Protein AF-A0A7S4AB81-F1 (afdb_monomer)

Organism: NCBI:txid44445

Foldseek 3Di:
DPAPAFDPPPPGDHPPPPPDDPRDDQQVVALLDDPPDRHDPVLVVQLCCLVVVHAAEDEHALLRLLSVLSSCVVNLSHAYEYEALVQQACQFPACDPVCPDRLDGPVVSVVSNLVSLLSNLVRLSYAYENELLCRNPAQLVPDPSSVVVSVVSVVSSCVSNPPVRYDYDCPDDPSNCSSNHHDPDRPDPDPPD

Secondary structure (DSSP, 8-state):
---SSS--TTSS---TT-S---S--TTTTTTTS--SSS-HHHHHHHHHHHHTT--EEE---GGGHHHHHHHHHHTTTS-EEE-GGG----SS----TTSTT-----HHHHHHHHHHHHHHHTSTTEEEEE--GGGTSTTTTSSHHHHHHHHHHHHHHHHHH-GGGEEE---TTTSHHHHTTSSSSPPPPP---

Sequence (193 aa):
MDCVGKFEGGKSATHVATLRHDGIDYLGRSNGGYDGEVLPAFERGFALLEKFNFTFDLQYAPAQLVAASKLCARHSNTKVVIDHLGKPRMLLGADAKDNKNNTILNEGELAVWREGMKGMAQNKNAFAKISMVGFAIPGWIRTEARIELMRALVREVVEIFGPERCMVATIFYMDAAISDGYNDIGPEVPRFL

Solvent-accessible surface area (backbone atoms only — not comparable to full-atom values): 10789 Å² total; per-residue (Å²): 84,57,54,89,64,62,63,54,88,78,75,39,32,52,54,91,80,55,93,75,79,84,56,74,63,88,37,64,78,26,79,17,47,80,71,86,84,81,40,72,62,59,57,52,56,55,60,48,29,42,81,71,73,40,73,44,80,44,84,59,34,22,79,45,31,48,19,49,25,48,42,43,62,76,40,58,79,36,39,34,35,30,37,37,66,42,42,40,58,53,34,24,46,67,71,40,98,91,40,80,71,48,76,62,67,38,61,67,49,51,49,40,25,50,52,11,52,54,46,28,42,74,28,88,34,43,31,40,26,51,24,53,58,10,52,28,28,43,38,24,82,77,42,70,73,40,40,50,52,52,51,50,52,55,49,50,50,36,68,63,53,34,68,92,30,48,45,80,49,76,58,76,80,82,52,34,43,46,32,58,33,67,72,83,80,61,79,80,75,76,81,76,127

Mean predicted aligned error: 9.74 Å

pLDDT: mean 76.07, std 20.73, range [34.88, 98.5]

Structure (mmCIF, N/CA/C/O backbone):
data_AF-A0A7S4AB81-F1
#
_entry.id   AF-A0A7S4AB81-F1
#
loop_
_atom_site.group_PDB
_atom_site.id
_atom_site.type_symbol
_atom_site.label_atom_id
_atom_site.label_alt_id
_atom_site.label_comp_id
_atom_site.label_asym_id
_atom_site.label_entity_id
_atom_site.label_seq_id
_atom_site.pdbx_PDB_ins_code
_atom_site.Cartn_x
_atom_site.Cartn_y
_atom_site.Cartn_z
_atom_site.occupancy
_atom_site.B_iso_or_equiv
_atom_site.auth_seq_id
_atom_site.auth_comp_id
_atom_site.auth_asym_id
_atom_site.auth_atom_id
_atom_site.pdbx_PDB_model_num
ATOM 1 N N . MET A 1 1 ? -6.387 -5.022 -12.044 1.00 43.50 1 MET A N 1
ATOM 2 C CA . MET A 1 1 ? -6.355 -3.648 -12.584 1.00 43.50 1 MET A CA 1
ATOM 3 C C . MET A 1 1 ? -7.322 -2.901 -11.669 1.00 43.50 1 MET A C 1
ATOM 5 O O . MET A 1 1 ? -8.462 -3.301 -11.658 1.00 43.50 1 MET A O 1
ATOM 9 N N . ASP A 1 2 ? -6.877 -1.967 -10.821 1.00 45.56 2 ASP A N 1
ATOM 10 C CA . ASP A 1 2 ? -7.668 -1.423 -9.688 1.00 45.56 2 ASP A CA 1
ATOM 11 C C . ASP A 1 2 ? -8.140 0.016 -9.954 1.00 45.56 2 ASP A C 1
ATOM 13 O O . ASP A 1 2 ? -7.454 0.766 -10.657 1.00 45.56 2 ASP A O 1
ATOM 17 N N . CYS A 1 3 ? -9.307 0.387 -9.411 1.00 49.09 3 CYS A N 1
ATOM 18 C CA . CYS A 1 3 ? -10.060 1.573 -9.830 1.00 49.09 3 CYS A CA 1
ATOM 19 C C . CYS A 1 3 ? -9.329 2.867 -9.461 1.00 49.09 3 CYS A C 1
ATOM 21 O O . CYS A 1 3 ? -9.011 3.085 -8.299 1.00 49.09 3 CYS A O 1
ATOM 23 N N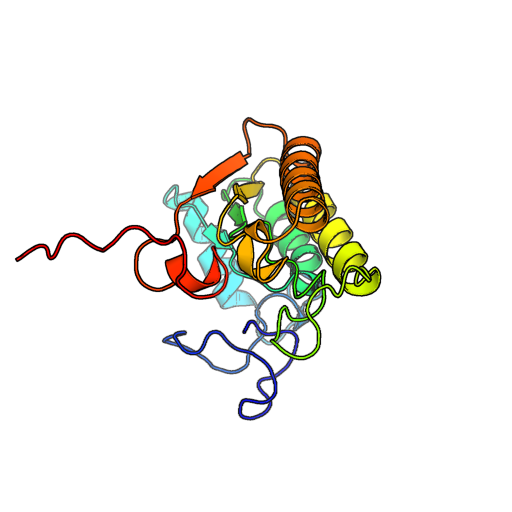 . VAL A 1 4 ? -9.138 3.770 -10.425 1.00 49.06 4 VAL A N 1
ATOM 24 C CA . VAL A 1 4 ? -8.691 5.164 -10.180 1.00 49.06 4 VAL A CA 1
ATOM 25 C C . VAL A 1 4 ? -9.773 6.170 -10.583 1.00 49.06 4 VAL A C 1
ATOM 27 O O . VAL A 1 4 ? -9.504 7.343 -10.808 1.00 49.06 4 VAL A O 1
ATOM 30 N N . GLY A 1 5 ? -11.011 5.706 -10.747 1.00 50.09 5 GLY A N 1
ATOM 31 C CA . GLY A 1 5 ? -12.109 6.499 -11.285 1.00 50.09 5 GLY A CA 1
ATOM 32 C C . GLY A 1 5 ? -13.383 5.676 -11.439 1.00 50.09 5 GLY A C 1
ATOM 33 O O . GLY A 1 5 ? -13.424 4.503 -11.062 1.00 50.09 5 GLY A O 1
ATOM 34 N N . LYS A 1 6 ? -14.434 6.293 -11.998 1.00 44.16 6 LYS A N 1
ATOM 35 C CA . LYS A 1 6 ? -15.684 5.590 -12.336 1.00 44.16 6 LYS A CA 1
ATOM 36 C C . LYS A 1 6 ? -15.384 4.425 -13.283 1.00 44.16 6 LYS A C 1
ATOM 38 O O . LYS A 1 6 ? -14.464 4.514 -14.091 1.00 44.16 6 LYS A O 1
ATOM 43 N N . PHE A 1 7 ? -16.163 3.348 -13.200 1.00 43.00 7 PHE A N 1
ATOM 44 C CA . PHE A 1 7 ? -16.082 2.248 -14.161 1.00 43.00 7 PHE A CA 1
ATOM 45 C C . PHE A 1 7 ? -16.455 2.743 -15.564 1.00 43.00 7 PHE A C 1
ATOM 47 O O . PHE A 1 7 ? -17.597 3.124 -15.811 1.00 43.00 7 PHE A O 1
ATOM 54 N N . GLU A 1 8 ? -15.491 2.743 -16.482 1.00 51.41 8 GLU A N 1
ATOM 55 C CA . GLU A 1 8 ? -15.64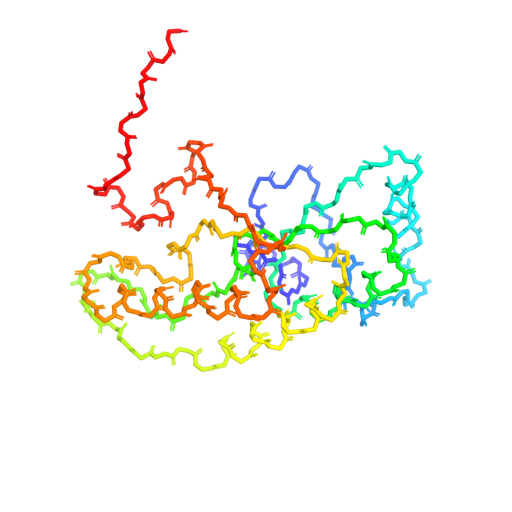8 3.219 -17.861 1.00 51.41 8 GLU A CA 1
ATOM 56 C C . GLU A 1 8 ? -15.779 2.042 -18.838 1.00 51.41 8 GLU A C 1
ATOM 58 O O . GLU A 1 8 ? -15.064 1.955 -19.837 1.00 51.41 8 GLU A O 1
ATOM 63 N N . GLY A 1 9 ? -16.647 1.075 -18.520 1.00 44.38 9 GLY A N 1
ATOM 64 C CA . GLY A 1 9 ? -16.923 -0.062 -19.406 1.00 44.38 9 GLY A CA 1
ATOM 65 C C . GLY A 1 9 ? -15.683 -0.905 -19.729 1.00 44.38 9 GLY A C 1
ATOM 66 O O . GLY A 1 9 ? -15.483 -1.287 -20.878 1.00 44.38 9 GLY A O 1
ATOM 67 N N . GLY A 1 10 ? -14.821 -1.146 -18.735 1.00 42.72 10 GLY A N 1
ATOM 68 C CA . GLY A 1 10 ? -13.580 -1.916 -18.888 1.00 42.72 10 GLY A CA 1
ATOM 69 C C . GLY A 1 10 ? -12.336 -1.102 -19.271 1.00 42.72 10 GLY A C 1
ATOM 70 O O . GLY A 1 10 ? -11.251 -1.674 -19.335 1.00 42.72 10 GLY A O 1
ATOM 71 N N . LYS A 1 11 ? -12.455 0.218 -19.491 1.00 38.81 11 LYS A N 1
ATOM 72 C CA . LYS A 1 11 ? -11.301 1.113 -19.722 1.00 38.81 11 LYS A CA 1
ATOM 73 C C . LYS A 1 11 ? -10.615 1.553 -18.433 1.00 38.81 11 LYS A C 1
ATOM 75 O O . LYS A 1 11 ? -9.396 1.696 -18.403 1.00 38.81 11 LYS A O 1
ATOM 80 N N . SER A 1 12 ? -11.390 1.730 -17.364 1.00 41.38 12 SER A N 1
ATOM 81 C CA . SER A 1 12 ? -10.858 1.851 -16.017 1.00 41.38 12 SER A CA 1
ATOM 82 C C . SER A 1 12 ? -10.851 0.477 -15.359 1.00 41.38 12 SER A C 1
ATOM 84 O O . SER A 1 12 ? -11.823 -0.272 -15.300 1.00 41.38 12 SER A O 1
ATOM 86 N N . ALA A 1 13 ? -9.653 0.149 -14.938 1.00 40.31 13 ALA A N 1
ATOM 87 C CA . ALA A 1 13 ? -9.227 -1.030 -14.246 1.00 40.31 13 ALA A CA 1
ATOM 88 C C . ALA A 1 13 ? -10.085 -1.306 -12.991 1.00 40.31 13 ALA A C 1
ATOM 90 O O . ALA A 1 13 ? -9.963 -0.564 -12.033 1.00 40.31 13 ALA A O 1
ATOM 91 N N . THR A 1 14 ? -10.902 -2.362 -12.938 1.00 44.84 14 THR A N 1
ATOM 92 C CA . THR A 1 14 ? -11.396 -2.944 -11.665 1.00 44.84 14 THR A CA 1
ATOM 93 C C . THR A 1 14 ? -10.951 -4.398 -11.585 1.00 44.84 14 THR A C 1
ATOM 95 O O . THR A 1 14 ? -10.859 -5.058 -12.624 1.00 44.84 14 THR A O 1
ATOM 98 N N . HIS A 1 15 ? -10.602 -4.913 -10.398 1.00 47.47 15 HIS A N 1
ATOM 99 C CA . HIS A 1 15 ? -10.180 -6.310 -10.276 1.00 47.47 15 HIS A CA 1
ATOM 100 C C . HIS A 1 15 ? -11.292 -7.177 -10.880 1.00 47.47 15 HIS A C 1
ATOM 102 O O . HIS A 1 15 ? -12.437 -7.125 -10.432 1.00 47.47 15 HIS A O 1
ATOM 108 N N . VAL A 1 16 ? -10.988 -7.919 -11.949 1.00 40.75 16 VAL A N 1
ATOM 109 C CA . VAL A 1 16 ? -12.007 -8.577 -12.795 1.00 40.75 16 VAL A CA 1
ATOM 110 C C . VAL A 1 16 ? -12.759 -9.675 -12.020 1.00 40.75 16 VAL A C 1
ATOM 112 O O . VAL A 1 16 ? -13.809 -10.139 -12.441 1.00 40.75 16 VAL A O 1
ATOM 115 N N . ALA A 1 17 ? -12.241 -10.040 -10.843 1.00 47.72 17 ALA A N 1
ATOM 116 C CA . ALA A 1 17 ? -12.794 -11.022 -9.917 1.00 47.72 17 ALA A CA 1
ATOM 117 C C . ALA A 1 17 ? -13.639 -10.422 -8.769 1.00 47.72 17 ALA A C 1
ATOM 119 O O . ALA A 1 17 ? -14.026 -11.150 -7.856 1.00 47.72 17 ALA A O 1
ATOM 120 N N . THR A 1 18 ? -13.925 -9.114 -8.759 1.00 49.50 18 THR A N 1
ATOM 121 C CA . THR A 1 18 ? -14.755 -8.523 -7.692 1.00 49.50 18 THR A CA 1
ATOM 122 C C . THR A 1 18 ? -16.218 -8.958 -7.855 1.00 49.50 18 THR A C 1
ATOM 124 O O . THR A 1 18 ? -16.895 -8.530 -8.785 1.00 49.50 18 THR A O 1
ATOM 127 N N . LEU A 1 19 ? -16.727 -9.788 -6.935 1.00 43.19 19 LEU A N 1
ATOM 128 C CA . LEU A 1 19 ? -18.099 -10.336 -6.961 1.00 43.19 19 LEU A CA 1
ATOM 129 C C . LEU A 1 19 ? -19.212 -9.276 -6.842 1.00 43.19 19 LEU A C 1
ATOM 131 O O . LEU A 1 19 ? -20.375 -9.561 -7.122 1.00 43.19 19 LEU A O 1
ATOM 135 N N . ARG A 1 20 ? -18.874 -8.056 -6.413 1.00 50.19 20 ARG A N 1
ATOM 136 C CA . ARG A 1 20 ? -19.765 -6.893 -6.412 1.00 50.19 20 ARG A CA 1
ATOM 137 C C . ARG A 1 20 ? -19.004 -5.706 -6.969 1.00 50.19 20 ARG A C 1
ATOM 139 O O . ARG A 1 20 ? -18.084 -5.206 -6.329 1.00 50.19 20 ARG A O 1
ATOM 146 N N . HIS A 1 21 ? -19.397 -5.278 -8.159 1.00 54.06 21 HIS A N 1
ATOM 147 C CA . HIS A 1 21 ? -18.895 -4.063 -8.766 1.00 54.06 21 HIS A CA 1
ATOM 148 C C . HIS A 1 21 ? -20.074 -3.183 -9.174 1.00 54.06 21 HIS A C 1
ATOM 150 O O . HIS A 1 21 ? -20.828 -3.511 -10.084 1.00 54.06 21 HIS A O 1
ATOM 156 N N . ASP A 1 22 ? -20.236 -2.070 -8.470 1.00 61.41 22 ASP A N 1
ATOM 157 C CA . ASP A 1 22 ? -21.275 -1.059 -8.687 1.00 61.41 22 ASP A CA 1
ATOM 158 C C . ASP A 1 22 ? -20.701 0.269 -9.219 1.00 61.41 22 ASP A C 1
ATOM 160 O O . ASP A 1 22 ? -21.421 1.255 -9.362 1.00 61.41 22 ASP A O 1
ATOM 164 N N . GLY A 1 23 ? -19.399 0.313 -9.527 1.00 60.78 23 GLY A N 1
ATOM 165 C CA . GLY A 1 23 ? -18.721 1.524 -9.995 1.00 60.78 23 GLY A CA 1
ATOM 166 C C . GLY A 1 23 ? -18.512 2.597 -8.920 1.00 60.78 23 GLY A C 1
ATOM 167 O O . GLY A 1 23 ? -18.195 3.741 -9.268 1.00 60.78 23 GLY A O 1
ATOM 168 N N . ILE A 1 24 ? -18.704 2.265 -7.640 1.00 65.44 24 ILE A N 1
ATOM 169 C CA . ILE A 1 24 ? -18.589 3.210 -6.530 1.00 65.44 24 ILE A CA 1
ATOM 170 C C . ILE A 1 24 ? -17.177 3.158 -5.937 1.00 65.44 24 ILE A C 1
ATOM 172 O O . ILE A 1 24 ? -16.700 2.116 -5.495 1.00 65.44 24 ILE A O 1
ATOM 176 N N . ASP A 1 25 ? -16.516 4.317 -5.899 1.00 68.00 25 ASP A N 1
ATOM 177 C CA . ASP A 1 25 ? -15.331 4.519 -5.069 1.00 68.00 25 ASP A CA 1
ATOM 178 C C . ASP A 1 25 ? -15.783 4.926 -3.663 1.00 68.00 25 ASP A C 1
ATOM 180 O O . ASP A 1 25 ? -16.210 6.062 -3.435 1.00 68.00 25 ASP A O 1
ATOM 184 N N . TYR A 1 26 ? -15.705 3.970 -2.741 1.00 70.06 26 TYR A N 1
ATOM 185 C CA . TYR A 1 26 ? -16.181 4.092 -1.367 1.00 70.06 26 TYR A CA 1
ATOM 186 C C . TYR A 1 26 ? -15.308 4.988 -0.471 1.00 70.06 26 TYR A C 1
ATOM 188 O O . TYR A 1 26 ? -15.731 5.295 0.641 1.00 70.06 26 TYR A O 1
ATOM 196 N N . LEU A 1 27 ? -14.128 5.428 -0.935 1.00 67.44 27 LEU A N 1
ATOM 197 C CA . LEU A 1 27 ? -13.221 6.306 -0.176 1.00 67.44 27 LEU A CA 1
ATOM 198 C C . LEU A 1 27 ? -12.806 7.576 -0.937 1.00 67.44 27 LEU A C 1
ATOM 200 O O . LEU A 1 27 ? -12.608 8.630 -0.327 1.00 67.44 27 LEU A O 1
ATOM 204 N N . GLY A 1 28 ? -12.658 7.501 -2.260 1.00 56.09 28 GLY A N 1
ATOM 205 C CA . GLY A 1 28 ? -12.143 8.588 -3.094 1.00 56.09 28 GLY A CA 1
ATOM 206 C C . GLY A 1 28 ? -13.148 9.703 -3.373 1.00 56.09 28 GLY A C 1
ATOM 207 O O . GLY A 1 28 ? -12.754 10.868 -3.402 1.00 56.09 28 GLY A O 1
ATOM 208 N N . ARG A 1 29 ? -14.455 9.406 -3.480 1.00 54.22 29 ARG A N 1
ATOM 209 C CA . ARG A 1 29 ? -15.487 10.461 -3.633 1.00 54.22 29 ARG A CA 1
ATOM 210 C C . ARG A 1 29 ? -15.602 11.375 -2.418 1.00 54.22 29 ARG A C 1
ATOM 212 O O . ARG A 1 29 ? -16.082 12.494 -2.515 1.00 54.22 29 ARG A O 1
ATOM 219 N N . SER A 1 30 ? -15.080 10.910 -1.296 1.00 51.94 30 SER A N 1
ATOM 220 C CA . SER A 1 30 ? -15.259 11.526 -0.002 1.00 51.94 30 SER A CA 1
ATOM 221 C C . SER A 1 30 ? -13.982 12.217 0.494 1.00 51.94 30 SER A C 1
ATOM 223 O O . SER A 1 30 ? -13.874 12.593 1.650 1.00 51.94 30 SER A O 1
ATOM 225 N N . ASN A 1 31 ? -12.932 12.368 -0.324 1.00 52.16 31 ASN A N 1
ATOM 226 C CA . ASN A 1 31 ? -11.643 12.875 0.173 1.00 52.16 31 ASN A CA 1
ATOM 227 C C . ASN A 1 31 ? -11.162 12.105 1.433 1.00 52.16 31 ASN A C 1
ATOM 229 O O . ASN A 1 31 ? -10.566 12.686 2.344 1.00 52.16 31 ASN A O 1
ATOM 233 N N . GLY A 1 32 ? -11.479 10.808 1.526 1.00 50.94 32 GLY A N 1
ATOM 234 C CA . GLY A 1 32 ? -11.217 9.970 2.693 1.00 50.94 32 GLY A CA 1
ATOM 235 C C . GLY A 1 32 ? -12.232 10.040 3.840 1.00 50.94 32 GLY A C 1
ATOM 236 O O . GLY A 1 32 ? -12.006 9.356 4.835 1.00 50.94 32 GLY A O 1
ATOM 237 N N . GLY A 1 33 ? -13.337 10.796 3.753 1.00 47.19 33 GLY A N 1
ATOM 238 C CA . GLY A 1 33 ? -14.508 10.679 4.650 1.00 47.19 33 GLY A CA 1
ATOM 239 C C . GLY A 1 33 ? -15.820 11.278 4.107 1.00 47.19 33 GLY A C 1
ATOM 240 O O . GLY A 1 33 ? -15.792 12.126 3.247 1.00 47.19 33 GLY A O 1
ATOM 241 N N . TYR A 1 34 ? -16.975 10.809 4.574 1.00 44.56 34 TYR A N 1
ATOM 242 C CA . TYR A 1 34 ? -18.349 11.193 4.173 1.00 44.56 34 TYR A CA 1
ATOM 243 C C . TYR A 1 34 ? -18.573 12.473 3.305 1.00 44.56 34 TYR A C 1
ATOM 245 O O . TYR A 1 34 ? -18.296 13.580 3.760 1.00 44.56 34 TYR A O 1
ATOM 253 N N . ASP A 1 35 ? -19.182 12.331 2.111 1.00 49.44 35 ASP A N 1
ATOM 254 C CA . ASP A 1 35 ? -19.586 13.428 1.194 1.00 49.44 35 ASP A CA 1
ATOM 255 C C . ASP A 1 35 ? -21.102 13.706 1.148 1.00 49.44 35 ASP A C 1
ATOM 257 O O . ASP A 1 35 ? -21.548 1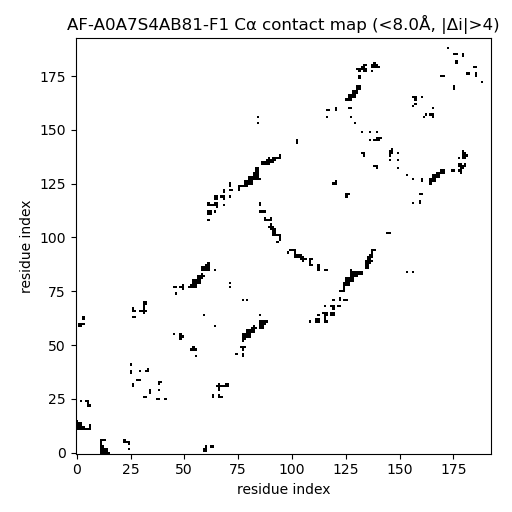4.569 0.396 1.00 49.44 35 ASP A O 1
ATOM 261 N N . GLY A 1 36 ? -21.904 13.005 1.954 1.00 42.56 36 GLY A N 1
ATOM 262 C CA . GLY A 1 36 ? -23.345 13.250 2.043 1.00 42.56 36 GLY A CA 1
ATOM 263 C C . GLY A 1 36 ? -24.254 12.256 1.325 1.00 42.56 36 GLY A C 1
ATOM 264 O O . GLY A 1 36 ? -25.418 12.183 1.706 1.00 42.56 36 GLY A O 1
ATOM 265 N N . GLU A 1 37 ? -23.775 11.467 0.353 1.00 49.97 37 GLU A N 1
ATOM 266 C CA . GLU A 1 37 ? -24.702 10.697 -0.505 1.00 49.97 37 GLU A CA 1
ATOM 267 C C . GLU A 1 37 ? -24.434 9.184 -0.577 1.00 49.97 37 GLU A C 1
ATOM 269 O O . GLU A 1 37 ? -25.386 8.415 -0.711 1.00 49.97 37 GLU A O 1
ATOM 274 N N . VAL A 1 38 ? -23.185 8.711 -0.431 1.00 50.75 38 VAL A N 1
ATOM 275 C CA . VAL A 1 38 ? -22.847 7.286 -0.693 1.00 50.75 38 VAL A CA 1
ATOM 276 C C . VAL A 1 38 ? -22.249 6.536 0.518 1.00 50.75 38 VAL A C 1
ATOM 278 O O . VAL A 1 38 ? -22.251 5.307 0.572 1.00 50.75 38 VAL A O 1
ATOM 281 N N . LEU A 1 39 ? -21.782 7.251 1.547 1.00 58.53 39 LEU A N 1
ATOM 282 C CA . LEU A 1 39 ? -20.805 6.734 2.521 1.00 58.53 39 LEU A CA 1
ATOM 283 C C . LEU A 1 39 ? -21.245 6.116 3.864 1.00 58.53 39 LEU A C 1
ATOM 285 O O . LEU A 1 39 ? -20.386 5.524 4.522 1.00 58.53 39 LEU A O 1
ATOM 289 N N . PRO A 1 40 ? -22.500 6.164 4.342 1.00 63.59 40 PRO A N 1
ATOM 290 C CA . PRO A 1 40 ? -22.732 5.803 5.735 1.00 63.59 40 PRO A CA 1
ATOM 291 C C . PRO A 1 40 ? -22.792 4.281 5.967 1.00 63.59 40 PRO A C 1
ATOM 293 O O . PRO A 1 40 ? -22.579 3.839 7.087 1.00 63.59 40 PRO A O 1
ATOM 296 N N . ALA A 1 41 ? -23.037 3.442 4.953 1.00 76.69 41 ALA A N 1
ATOM 297 C CA . ALA A 1 41 ? -23.091 1.985 5.145 1.00 76.69 41 ALA A CA 1
ATOM 298 C C . ALA A 1 41 ? -21.709 1.316 5.203 1.00 76.69 41 ALA A C 1
ATOM 300 O O . ALA A 1 41 ? -21.493 0.472 6.072 1.00 76.69 41 ALA A O 1
ATOM 301 N N . PHE A 1 42 ? -20.783 1.710 4.321 1.00 82.06 42 PHE A N 1
ATOM 302 C CA . PHE A 1 42 ? -19.426 1.159 4.300 1.00 82.06 42 PHE A CA 1
ATOM 303 C C . PHE A 1 42 ? -18.678 1.500 5.589 1.00 82.06 42 PHE A C 1
ATOM 305 O O . PHE A 1 42 ? -18.203 0.596 6.268 1.00 82.06 42 PHE A O 1
ATOM 312 N N . GLU A 1 43 ? -18.640 2.780 5.973 1.00 84.75 43 GLU A N 1
ATOM 313 C CA . GLU A 1 43 ? -17.913 3.203 7.175 1.00 84.75 43 GLU A CA 1
ATOM 314 C C . GLU A 1 43 ? -18.537 2.618 8.455 1.00 84.75 43 GLU A C 1
ATOM 316 O O . GLU A 1 43 ? -17.809 2.222 9.361 1.00 84.75 43 GLU A O 1
ATOM 321 N N . ARG A 1 44 ? -19.869 2.435 8.507 1.00 86.38 44 ARG A N 1
ATOM 322 C CA . ARG A 1 44 ? -20.516 1.666 9.590 1.00 86.38 44 ARG A CA 1
ATOM 323 C C . ARG A 1 44 ? -20.064 0.208 9.620 1.00 86.38 44 ARG A C 1
ATOM 325 O O . ARG A 1 44 ? -19.807 -0.316 10.697 1.00 86.38 44 ARG A O 1
ATOM 332 N N . GLY A 1 45 ? -19.994 -0.455 8.466 1.00 90.38 45 GLY A N 1
ATOM 333 C CA . GLY A 1 45 ? -19.510 -1.834 8.368 1.00 90.38 45 GLY A CA 1
ATOM 334 C C . GLY A 1 45 ? -18.049 -1.960 8.796 1.00 90.38 45 GLY A C 1
ATOM 335 O O . GLY A 1 45 ? -17.711 -2.857 9.560 1.00 90.38 45 GLY A O 1
ATOM 336 N N . PHE A 1 46 ? -17.210 -1.015 8.370 1.00 91.06 46 PHE A N 1
ATOM 337 C CA . PHE A 1 46 ? -15.812 -0.920 8.772 1.00 91.06 46 PHE A CA 1
ATOM 338 C C . PHE A 1 46 ? -15.672 -0.743 10.291 1.00 91.06 46 PHE A C 1
ATOM 340 O O . PHE A 1 46 ? -14.948 -1.499 10.928 1.00 91.06 46 PHE A O 1
ATOM 347 N N . ALA A 1 47 ? -16.432 0.178 10.893 1.00 90.00 47 ALA A N 1
ATOM 348 C CA . ALA A 1 47 ? -16.423 0.403 12.340 1.00 90.00 47 ALA A CA 1
ATOM 349 C C . ALA A 1 47 ? -16.855 -0.836 13.150 1.00 90.00 47 ALA A C 1
ATOM 351 O O . ALA A 1 47 ? -16.415 -1.035 14.280 1.00 90.00 47 ALA A O 1
ATOM 352 N N . LEU A 1 48 ? -17.701 -1.708 12.584 1.00 94.62 48 LEU A N 1
ATOM 353 C CA . LEU A 1 48 ? -18.090 -2.959 13.241 1.00 94.62 48 LEU A CA 1
ATOM 354 C C . LEU A 1 48 ? -16.941 -3.972 13.333 1.00 94.62 48 LEU A C 1
ATOM 356 O O . LEU A 1 48 ? -17.014 -4.857 14.184 1.00 94.62 48 LEU A O 1
ATOM 360 N N . LEU A 1 49 ? -15.890 -3.862 12.514 1.00 96.75 49 LEU A N 1
ATOM 361 C CA . LEU A 1 49 ? -14.749 -4.783 12.563 1.00 96.75 49 LEU A CA 1
ATOM 362 C C . LEU A 1 49 ? -14.041 -4.727 13.918 1.00 96.75 49 LEU A C 1
ATOM 364 O O . LEU A 1 49 ? -13.709 -5.777 14.467 1.00 96.75 49 LEU A O 1
ATOM 368 N N . GLU A 1 50 ? -13.906 -3.530 14.496 1.00 95.31 50 GLU A N 1
ATOM 369 C CA . GLU A 1 50 ? -13.375 -3.338 15.849 1.00 95.31 50 GLU A CA 1
ATOM 370 C C . GLU A 1 50 ? -14.142 -4.177 16.877 1.00 95.31 50 GL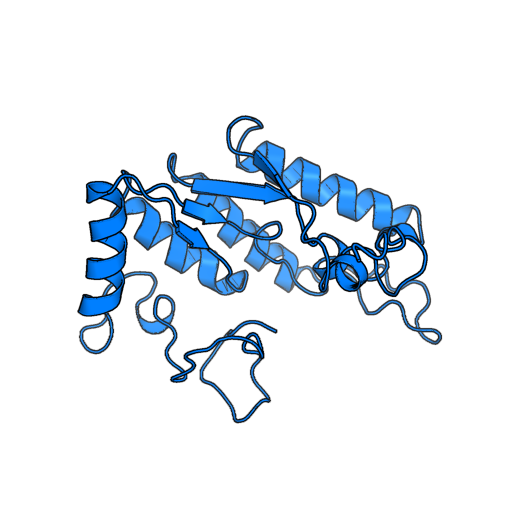U A C 1
ATOM 372 O O . GLU A 1 50 ? -13.537 -4.913 17.657 1.00 95.31 50 GLU A O 1
ATOM 377 N N . LYS A 1 51 ? -15.482 -4.132 16.837 1.00 95.00 51 LYS A N 1
ATOM 378 C CA . LYS A 1 51 ? -16.352 -4.853 17.780 1.00 95.00 51 LYS A CA 1
ATOM 379 C C . LYS A 1 51 ? -16.102 -6.364 17.775 1.00 95.00 51 LYS A C 1
ATOM 381 O O . LYS A 1 51 ? -16.287 -7.014 18.802 1.00 95.00 51 LYS A O 1
ATOM 386 N N . PHE A 1 52 ? -15.710 -6.918 16.632 1.00 96.38 52 PHE A N 1
ATOM 387 C CA . PHE A 1 52 ? -15.457 -8.348 16.461 1.00 96.38 52 PHE A CA 1
ATOM 388 C C . PHE A 1 52 ? -13.964 -8.699 16.408 1.00 96.38 52 PHE A C 1
ATOM 390 O O . PHE A 1 52 ? -13.628 -9.856 16.171 1.00 96.38 52 PHE A O 1
ATOM 397 N N . ASN A 1 53 ? -13.072 -7.729 16.657 1.00 95.06 53 ASN A N 1
ATOM 398 C CA . ASN A 1 53 ? -11.618 -7.885 16.563 1.00 95.06 53 ASN A CA 1
ATOM 399 C C . ASN A 1 53 ? -11.161 -8.446 15.200 1.00 95.06 53 ASN A C 1
ATOM 401 O O . ASN A 1 53 ? -10.234 -9.254 15.115 1.00 95.06 53 ASN A O 1
ATOM 405 N N . PHE A 1 54 ? -11.828 -8.023 14.125 1.00 97.56 54 PHE A N 1
ATOM 406 C CA . PHE A 1 54 ? -11.426 -8.341 12.760 1.00 97.56 54 PHE A CA 1
ATOM 407 C C . PHE A 1 54 ? -10.467 -7.292 12.200 1.00 97.56 54 PHE A C 1
ATOM 409 O O . PHE A 1 54 ? -10.498 -6.116 12.567 1.00 97.56 54 PHE A O 1
ATOM 416 N N . THR A 1 55 ? -9.606 -7.739 11.291 1.00 96.12 55 THR A N 1
ATOM 417 C CA . THR A 1 55 ? -8.746 -6.875 10.481 1.00 96.12 55 THR A CA 1
ATOM 418 C C . THR A 1 55 ? -9.439 -6.515 9.171 1.00 96.12 55 THR A C 1
ATOM 420 O O . THR A 1 55 ? -10.356 -7.208 8.727 1.00 96.12 55 THR A O 1
ATOM 423 N N . PHE A 1 56 ? -8.975 -5.447 8.531 1.00 95.31 56 PHE A N 1
ATOM 424 C CA . PHE A 1 56 ? -9.378 -5.072 7.181 1.00 95.31 56 PHE A CA 1
ATOM 425 C C . PHE A 1 56 ? -8.177 -5.118 6.237 1.00 95.31 56 PHE A C 1
ATOM 427 O O . PHE A 1 56 ? -7.235 -4.342 6.401 1.00 95.31 56 PHE A O 1
ATOM 434 N N . ASP A 1 57 ? -8.209 -6.007 5.248 1.00 93.81 57 ASP A N 1
ATOM 435 C CA . ASP A 1 57 ? -7.217 -6.044 4.174 1.00 93.81 57 ASP A CA 1
ATOM 436 C C . ASP A 1 57 ? -7.590 -5.027 3.082 1.00 93.81 57 ASP A C 1
ATOM 438 O O . ASP A 1 57 ? -8.675 -5.065 2.497 1.00 93.81 57 ASP A O 1
ATOM 442 N N . LEU A 1 58 ? -6.703 -4.057 2.868 1.00 90.62 58 LEU A N 1
ATOM 443 C CA . LEU A 1 58 ? -6.883 -2.913 1.986 1.00 90.62 58 LEU A CA 1
ATOM 444 C C . LEU A 1 58 ? -6.138 -3.142 0.664 1.00 90.62 58 LEU A C 1
ATOM 446 O O . LEU A 1 58 ? -4.931 -2.903 0.561 1.00 90.62 58 LEU A O 1
ATOM 450 N N . GLN A 1 59 ? -6.901 -3.512 -0.366 1.00 85.62 59 GLN A N 1
ATOM 451 C CA . GLN A 1 59 ? -6.431 -3.708 -1.741 1.00 85.62 59 GLN A CA 1
ATOM 452 C C . GLN A 1 59 ? -6.820 -2.532 -2.650 1.00 85.62 59 GLN A C 1
ATOM 454 O O . GLN A 1 59 ? -7.871 -2.563 -3.290 1.00 85.62 59 GLN A O 1
ATOM 459 N N . TYR A 1 60 ? -5.998 -1.479 -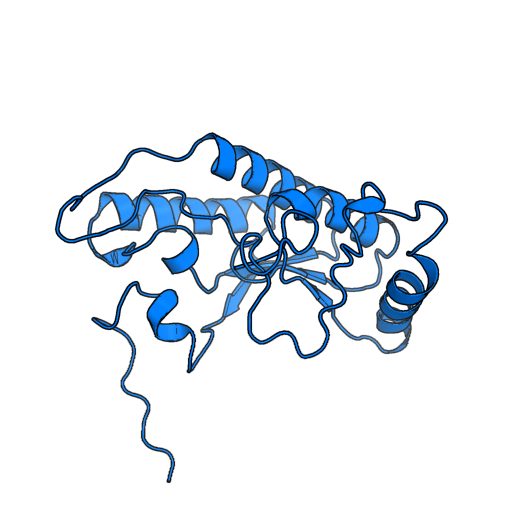2.696 1.00 78.25 60 TYR A N 1
ATOM 460 C CA . TYR A 1 60 ? -6.333 -0.196 -3.340 1.00 78.25 60 TYR A CA 1
ATOM 461 C C . TYR A 1 60 ? -5.284 0.269 -4.364 1.00 78.25 60 TYR A C 1
ATOM 463 O O . TYR A 1 60 ? -4.146 -0.203 -4.370 1.00 78.25 60 TYR A O 1
ATOM 471 N N . ALA A 1 61 ? -5.663 1.224 -5.227 1.00 79.75 61 ALA A N 1
ATOM 472 C CA . ALA A 1 61 ? -4.701 1.940 -6.062 1.00 79.75 61 ALA A CA 1
ATOM 473 C C . ALA A 1 61 ? -3.891 2.948 -5.216 1.00 79.75 61 ALA A C 1
ATOM 475 O O . ALA A 1 61 ? -4.454 3.545 -4.293 1.00 79.75 61 ALA A O 1
ATOM 476 N N . PRO A 1 62 ? -2.615 3.227 -5.555 1.00 84.25 62 PRO A N 1
ATOM 477 C CA . PRO A 1 62 ? -1.761 4.132 -4.779 1.00 84.25 62 PRO A CA 1
ATOM 478 C C . PRO A 1 62 ? -2.392 5.498 -4.474 1.00 84.25 62 PRO A C 1
ATOM 480 O O . PRO A 1 62 ? -2.353 5.964 -3.338 1.00 84.25 62 PRO A O 1
ATOM 483 N N . ALA A 1 63 ? -3.061 6.100 -5.463 1.00 80.38 63 ALA A N 1
ATOM 484 C CA . ALA A 1 63 ? -3.722 7.402 -5.333 1.00 80.38 63 ALA A CA 1
ATOM 485 C C . ALA A 1 63 ? -4.833 7.437 -4.265 1.00 80.38 63 ALA A C 1
ATOM 487 O O . ALA A 1 63 ? -5.177 8.501 -3.756 1.00 80.38 63 ALA A O 1
ATOM 488 N N . GLN A 1 64 ? -5.400 6.285 -3.906 1.00 81.31 64 GLN A N 1
ATOM 489 C CA . GLN A 1 64 ? -6.484 6.191 -2.930 1.00 81.31 64 GLN A CA 1
ATOM 490 C C . GLN A 1 64 ? -5.974 5.962 -1.497 1.00 81.31 64 GLN A C 1
ATOM 492 O O . GLN A 1 64 ? -6.744 6.098 -0.545 1.00 81.31 64 GLN A O 1
ATOM 497 N N . LEU A 1 65 ? -4.686 5.651 -1.308 1.00 88.94 65 LEU A N 1
ATOM 498 C CA . LEU A 1 65 ? -4.107 5.393 0.017 1.00 88.94 65 LEU A CA 1
ATOM 499 C C . LEU A 1 65 ? -4.166 6.627 0.929 1.00 88.94 65 LEU A C 1
ATOM 501 O O . LEU A 1 65 ? -4.385 6.495 2.130 1.00 88.94 65 LEU A O 1
ATOM 505 N N . VAL A 1 66 ? -4.062 7.838 0.370 1.00 88.56 66 VAL A N 1
ATOM 506 C CA . VAL A 1 66 ? -4.230 9.084 1.138 1.00 88.56 66 VAL A CA 1
ATOM 507 C C . VAL A 1 66 ? -5.645 9.182 1.714 1.00 88.56 66 VAL A C 1
ATOM 509 O O . VAL A 1 66 ? -5.817 9.484 2.895 1.00 88.56 66 VAL A O 1
ATOM 512 N N . ALA A 1 67 ? -6.669 8.870 0.917 1.00 83.94 67 ALA A N 1
ATOM 513 C CA . ALA A 1 67 ? -8.050 8.818 1.389 1.00 83.94 67 ALA A CA 1
ATOM 514 C C . ALA A 1 67 ? -8.244 7.716 2.450 1.00 83.94 67 ALA A C 1
ATOM 516 O O . ALA A 1 67 ? -8.845 7.970 3.496 1.00 83.94 67 ALA A O 1
ATOM 517 N N . ALA A 1 68 ? -7.669 6.529 2.238 1.00 88.38 68 ALA A N 1
ATOM 518 C CA . ALA A 1 68 ? -7.711 5.432 3.206 1.00 88.38 68 ALA A CA 1
ATOM 519 C C . ALA A 1 68 ? -7.032 5.786 4.543 1.00 88.38 68 ALA A C 1
ATOM 521 O O . ALA A 1 68 ? -7.530 5.409 5.605 1.00 88.38 68 ALA A O 1
ATOM 522 N N . SER A 1 69 ? -5.952 6.573 4.519 1.00 92.06 69 SER A N 1
ATOM 523 C CA . SER A 1 69 ? -5.257 7.009 5.738 1.00 92.06 69 SER A CA 1
ATOM 524 C C . SER A 1 69 ? -6.165 7.823 6.660 1.00 92.06 69 SER A C 1
ATOM 526 O O . SER A 1 69 ? -6.118 7.667 7.879 1.00 92.06 69 SER A O 1
ATOM 528 N N . LYS A 1 70 ? -7.069 8.628 6.088 1.00 90.44 70 LYS A N 1
ATOM 529 C CA . LYS A 1 70 ? -8.038 9.420 6.852 1.00 90.44 70 LYS A CA 1
ATOM 530 C C . LYS A 1 70 ? -9.108 8.540 7.491 1.00 90.44 70 LYS A C 1
ATOM 532 O O . LYS A 1 70 ? -9.552 8.852 8.593 1.00 90.44 70 LYS A O 1
ATOM 537 N N . LEU A 1 71 ? -9.519 7.453 6.830 1.00 88.19 71 LEU A N 1
ATOM 538 C CA . LEU A 1 71 ? -10.402 6.450 7.432 1.00 88.19 71 LEU A CA 1
ATOM 539 C C . LEU A 1 71 ? -9.704 5.762 8.613 1.00 88.19 71 LEU A C 1
ATOM 541 O O . LEU A 1 71 ? -10.281 5.680 9.694 1.00 88.19 71 LEU A O 1
ATOM 545 N N . CYS A 1 72 ? -8.451 5.334 8.429 1.00 92.94 72 CYS A N 1
ATOM 546 C CA . CYS A 1 72 ? -7.663 4.688 9.484 1.00 92.94 72 CYS A CA 1
ATOM 547 C C . CYS A 1 72 ? -7.513 5.588 10.715 1.00 92.94 72 CYS A C 1
ATOM 549 O O . CYS A 1 72 ? -7.649 5.104 11.837 1.00 92.94 72 CYS A O 1
ATOM 551 N N . ALA A 1 73 ? -7.305 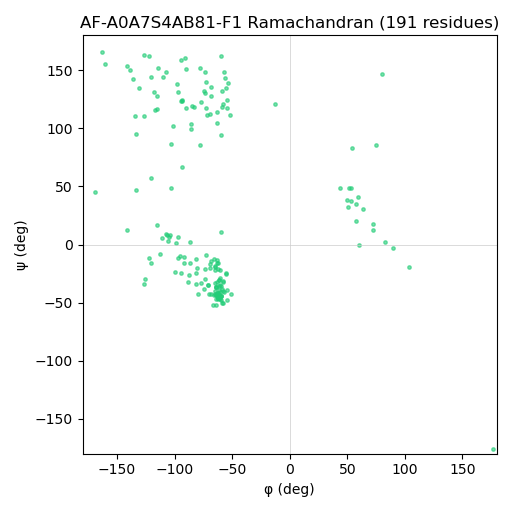6.891 10.501 1.00 93.25 73 ALA A N 1
ATOM 552 C CA . ALA A 1 73 ? -7.186 7.874 11.571 1.00 93.25 73 ALA A CA 1
ATOM 553 C C . ALA A 1 73 ? -8.483 8.030 12.384 1.00 93.25 73 ALA A C 1
ATOM 555 O O . ALA A 1 73 ? -8.424 8.210 13.599 1.00 93.25 73 ALA A O 1
ATOM 556 N N . ARG A 1 74 ? -9.656 7.949 11.735 1.00 92.06 74 ARG A N 1
ATOM 557 C CA . ARG A 1 74 ? -10.962 8.019 12.420 1.00 92.06 74 ARG A CA 1
ATOM 558 C C . ARG A 1 74 ? -11.300 6.751 13.203 1.00 92.06 74 ARG A C 1
ATOM 560 O O . ARG A 1 74 ? -11.995 6.837 14.208 1.00 92.06 74 ARG A O 1
ATOM 567 N N . HIS A 1 75 ? -10.802 5.601 12.756 1.00 93.50 75 HIS A N 1
ATOM 568 C CA . HIS A 1 75 ? -11.094 4.278 13.319 1.00 93.50 75 HIS A CA 1
ATOM 569 C C . HIS A 1 75 ? -9.808 3.599 13.796 1.00 93.50 75 HIS A C 1
ATOM 571 O O . HIS A 1 75 ? -9.454 2.503 13.357 1.00 93.50 75 HIS A O 1
ATOM 577 N N . SER A 1 76 ? -9.090 4.272 14.694 1.00 95.88 76 SER A N 1
ATOM 578 C CA . SER A 1 76 ? -7.733 3.907 15.127 1.00 95.88 76 SER A CA 1
ATOM 579 C C . SER A 1 76 ? -7.619 2.555 15.845 1.00 95.88 76 SER A C 1
ATOM 581 O O . SER A 1 76 ? -6.514 2.038 15.995 1.00 95.88 76 SER A O 1
ATOM 583 N N . ASN A 1 77 ? -8.737 1.956 16.255 1.00 96.31 77 ASN A N 1
ATOM 584 C CA . ASN A 1 77 ? -8.785 0.633 16.881 1.00 96.31 77 ASN A CA 1
ATOM 585 C C . ASN A 1 77 ? -8.989 -0.512 15.872 1.00 96.31 77 ASN A C 1
ATOM 587 O O . ASN A 1 77 ? -8.734 -1.672 16.196 1.00 96.31 77 ASN A O 1
ATOM 591 N N . THR A 1 78 ? -9.417 -0.213 14.641 1.00 96.94 78 THR A N 1
ATOM 592 C CA . THR A 1 78 ? -9.548 -1.221 13.580 1.00 96.94 78 THR A CA 1
ATOM 593 C C . THR A 1 78 ? -8.203 -1.401 12.891 1.00 96.94 78 THR A C 1
ATOM 595 O O . THR A 1 78 ? -7.663 -0.456 12.319 1.00 96.94 78 THR A O 1
ATOM 598 N N . LYS A 1 79 ? -7.643 -2.611 12.928 1.00 97.50 79 LYS A N 1
ATOM 599 C CA . LYS A 1 79 ? -6.372 -2.908 12.254 1.00 97.50 79 LYS A CA 1
ATOM 600 C C . LYS A 1 79 ? -6.580 -2.991 10.746 1.00 97.50 79 LYS A C 1
ATOM 602 O O . LYS A 1 79 ? -7.450 -3.728 10.282 1.00 97.50 79 LYS A O 1
ATOM 607 N N . VAL A 1 80 ? -5.742 -2.285 9.998 1.00 97.38 80 VAL A N 1
ATOM 608 C CA . VAL A 1 80 ? -5.764 -2.251 8.534 1.00 97.38 80 VAL A CA 1
ATOM 609 C C . VAL A 1 80 ? -4.455 -2.801 7.997 1.00 97.38 80 VAL A C 1
ATOM 611 O O . VAL A 1 80 ? -3.384 -2.388 8.437 1.00 97.38 80 VAL A O 1
ATOM 614 N N . VAL A 1 81 ? -4.531 -3.714 7.036 1.00 97.69 81 VAL A N 1
ATOM 615 C CA . VAL A 1 81 ? -3.363 -4.300 6.382 1.00 97.69 81 VAL A CA 1
ATOM 616 C C . VAL A 1 81 ? -3.367 -3.891 4.919 1.00 97.69 81 VAL A C 1
ATOM 618 O O . VAL A 1 81 ? -4.276 -4.228 4.177 1.00 97.69 81 VAL A O 1
ATOM 621 N N . ILE A 1 82 ? -2.360 -3.135 4.500 1.00 96.56 82 ILE A N 1
ATOM 622 C CA . ILE A 1 82 ? -2.179 -2.713 3.114 1.00 96.56 82 ILE A CA 1
ATOM 623 C C . ILE A 1 82 ? -1.633 -3.898 2.328 1.00 96.56 82 ILE A C 1
ATOM 625 O O . ILE A 1 82 ? -0.561 -4.421 2.651 1.00 96.56 82 ILE A O 1
ATOM 629 N N . ASP A 1 83 ? -2.343 -4.297 1.282 1.00 92.62 83 ASP A N 1
ATOM 630 C CA . ASP A 1 83 ? -1.916 -5.393 0.425 1.00 92.62 83 ASP A CA 1
ATOM 631 C C . ASP A 1 83 ? -0.818 -4.958 -0.564 1.00 92.62 83 ASP A C 1
ATOM 633 O O . ASP A 1 83 ? -0.731 -3.805 -0.993 1.00 92.62 83 ASP A O 1
ATOM 637 N N . HIS A 1 84 ? 0.027 -5.915 -0.949 1.00 91.69 84 HIS A N 1
ATOM 638 C CA . HIS A 1 84 ? 0.888 -5.852 -2.140 1.00 91.69 84 HIS A CA 1
ATOM 639 C C . HIS A 1 84 ? 1.786 -4.606 -2.265 1.00 91.69 84 HIS A C 1
ATOM 641 O O . HIS A 1 84 ? 1.810 -3.950 -3.306 1.00 91.69 84 HIS A O 1
ATOM 647 N N . LEU A 1 85 ? 2.513 -4.253 -1.198 1.00 91.94 85 LEU A N 1
ATOM 648 C CA . LEU A 1 85 ? 3.329 -3.031 -1.093 1.00 91.94 85 LEU A CA 1
ATOM 649 C C . LEU A 1 85 ? 2.531 -1.730 -1.307 1.00 91.94 85 LEU A C 1
ATOM 651 O O . LEU A 1 85 ? 3.123 -0.718 -1.648 1.00 91.94 85 LEU A O 1
ATOM 655 N N . GLY A 1 86 ? 1.206 -1.707 -1.155 1.00 91.25 86 GLY A N 1
ATOM 656 C CA . GLY A 1 86 ? 0.396 -0.541 -1.542 1.00 91.25 86 GLY A CA 1
ATOM 657 C C . GLY A 1 86 ? 0.262 -0.374 -3.059 1.00 91.25 86 GLY A C 1
ATOM 658 O O . GLY A 1 86 ? -0.073 0.705 -3.545 1.00 91.25 86 GLY A O 1
ATOM 659 N N . LYS A 1 87 ? 0.546 -1.450 -3.799 1.00 87.62 87 LYS A N 1
ATOM 660 C CA . LYS A 1 87 ? 0.321 -1.630 -5.233 1.00 87.62 87 LYS A CA 1
ATOM 661 C C . LYS A 1 87 ? 0.871 -0.513 -6.143 1.00 87.62 87 LYS A C 1
ATOM 663 O O . LYS A 1 87 ? 0.134 -0.055 -7.025 1.00 87.62 87 LYS A O 1
ATOM 668 N N . PRO A 1 88 ? 2.139 -0.072 -5.996 1.00 87.62 88 PRO A N 1
ATOM 669 C CA . PRO A 1 88 ? 2.740 0.834 -6.972 1.00 87.62 88 PRO A CA 1
ATOM 670 C C . PRO A 1 88 ? 2.672 0.203 -8.365 1.00 87.62 88 PRO A C 1
ATOM 672 O O . PRO A 1 88 ? 2.780 -1.017 -8.504 1.00 87.62 88 PRO A O 1
ATOM 675 N N . ARG A 1 89 ? 2.443 1.014 -9.400 1.00 78.88 89 ARG A N 1
ATOM 676 C CA . ARG A 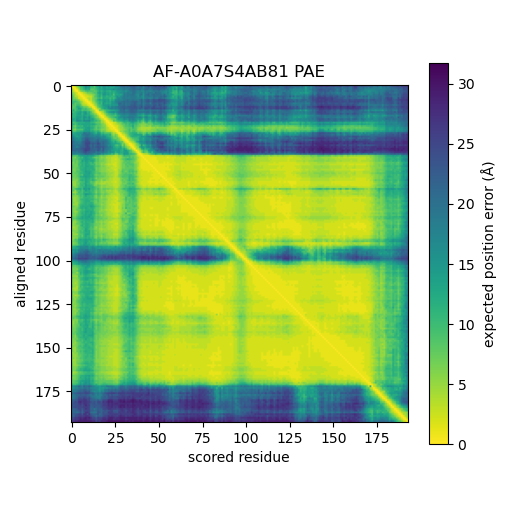1 89 ? 2.109 0.505 -10.735 1.00 78.88 89 ARG A CA 1
ATOM 677 C C . ARG A 1 89 ? 3.182 0.837 -11.737 1.00 78.88 89 ARG A C 1
ATOM 679 O O . ARG A 1 89 ? 3.502 2.009 -11.902 1.00 78.88 89 ARG A O 1
ATOM 686 N N . MET A 1 90 ? 3.648 -0.193 -12.449 1.00 75.19 90 MET A N 1
ATOM 687 C CA . MET A 1 90 ? 4.501 -0.047 -13.634 1.00 75.19 90 MET A CA 1
ATOM 688 C C . MET A 1 90 ? 5.596 1.008 -13.424 1.00 75.19 90 MET A C 1
ATOM 690 O O . MET A 1 90 ? 5.760 1.921 -14.234 1.00 75.19 90 MET A O 1
ATOM 694 N N . LEU A 1 91 ? 6.308 0.909 -12.295 1.00 87.31 91 LEU A N 1
ATOM 695 C CA . LEU A 1 91 ? 7.359 1.864 -11.942 1.00 87.31 91 LEU A CA 1
ATOM 696 C C . LEU A 1 91 ? 8.473 1.847 -12.983 1.00 87.31 91 LEU A C 1
ATOM 698 O O . LEU A 1 91 ? 9.083 2.876 -13.245 1.00 87.31 91 LEU A O 1
ATOM 702 N N . LEU A 1 92 ? 8.682 0.690 -13.608 1.00 84.81 92 LEU A N 1
ATOM 703 C CA . LEU A 1 92 ? 9.445 0.541 -14.835 1.00 84.81 92 LEU A CA 1
ATOM 704 C C . LEU A 1 92 ? 8.523 0.085 -15.965 1.00 84.81 92 LEU A C 1
ATOM 706 O O . LEU A 1 92 ? 7.531 -0.618 -15.740 1.00 84.81 92 LEU A O 1
ATOM 710 N N . GLY A 1 93 ? 8.883 0.454 -17.195 1.00 70.81 93 GLY A N 1
ATOM 711 C CA . GLY A 1 93 ? 8.165 0.007 -18.383 1.00 70.81 93 GLY A CA 1
ATOM 712 C C . GLY A 1 93 ? 8.149 -1.515 -18.542 1.00 70.81 93 GLY A C 1
ATOM 713 O O . GLY A 1 93 ? 8.950 -2.245 -17.943 1.00 70.81 93 GLY A O 1
ATOM 714 N N . ALA A 1 94 ? 7.215 -1.976 -19.380 1.00 65.12 94 ALA A N 1
ATOM 715 C CA . ALA A 1 94 ? 7.022 -3.389 -19.675 1.00 65.12 94 ALA A CA 1
ATOM 716 C C . ALA A 1 94 ? 8.324 -4.043 -20.143 1.00 65.12 94 ALA A C 1
ATOM 718 O O . ALA A 1 94 ? 9.071 -3.480 -20.943 1.00 65.12 94 ALA A O 1
ATOM 719 N N . ASP A 1 95 ? 8.558 -5.257 -19.663 1.00 63.50 95 ASP A N 1
ATOM 720 C CA . ASP A 1 95 ? 9.708 -6.056 -20.056 1.00 63.50 95 ASP A CA 1
ATOM 721 C C . ASP A 1 95 ? 9.343 -6.982 -21.227 1.00 63.50 95 ASP A C 1
ATOM 723 O O . ASP A 1 95 ? 9.198 -8.201 -21.088 1.00 63.50 95 ASP A O 1
ATOM 727 N N . ALA A 1 96 ? 9.076 -6.354 -22.374 1.00 63.75 96 ALA A N 1
ATOM 728 C CA . ALA A 1 96 ? 8.677 -7.012 -23.613 1.00 63.75 96 ALA A CA 1
ATOM 729 C C . ALA A 1 96 ? 9.887 -7.282 -24.526 1.00 63.75 96 ALA A C 1
ATOM 731 O O . ALA A 1 96 ? 10.940 -6.651 -24.411 1.00 63.75 96 ALA A O 1
ATOM 732 N N . LYS A 1 97 ? 9.739 -8.236 -25.460 1.00 56.09 97 LYS A N 1
ATOM 733 C CA . LYS A 1 97 ? 10.813 -8.684 -26.375 1.00 56.09 97 LYS A CA 1
ATOM 734 C C . LYS A 1 97 ? 11.446 -7.553 -27.200 1.00 56.09 97 LYS A C 1
ATOM 736 O O . LYS A 1 97 ? 12.591 -7.708 -27.620 1.00 56.09 97 LYS A O 1
ATOM 741 N N . ASP A 1 98 ? 10.720 -6.464 -27.418 1.00 61.19 98 ASP A N 1
ATOM 742 C CA . ASP A 1 98 ? 11.094 -5.267 -28.173 1.00 61.19 98 ASP A CA 1
ATOM 743 C C . ASP A 1 98 ? 11.606 -4.103 -27.295 1.00 61.19 98 ASP A C 1
ATOM 745 O O . ASP A 1 98 ? 12.200 -3.171 -27.829 1.00 61.19 98 ASP A O 1
ATOM 749 N N . ASN A 1 99 ? 11.461 -4.169 -25.962 1.00 59.62 99 ASN A N 1
ATOM 750 C CA . ASN A 1 99 ? 11.869 -3.119 -25.012 1.00 59.62 99 ASN A CA 1
ATOM 751 C C . ASN A 1 99 ? 12.656 -3.675 -23.803 1.00 59.62 99 ASN A C 1
ATOM 753 O O . ASN A 1 99 ? 12.387 -3.351 -22.644 1.00 59.62 99 ASN A O 1
ATOM 757 N N . LYS A 1 100 ? 13.639 -4.537 -24.090 1.00 58.38 100 LYS A N 1
ATOM 758 C CA . LYS A 1 100 ? 14.362 -5.426 -23.154 1.00 58.38 100 LYS A CA 1
ATOM 759 C C . LYS A 1 100 ? 15.130 -4.792 -21.986 1.00 58.38 100 LYS A C 1
ATOM 761 O O . LYS A 1 100 ? 15.927 -5.490 -21.369 1.00 58.38 100 LYS A O 1
ATOM 766 N N . ASN A 1 101 ? 14.977 -3.507 -21.682 1.00 65.69 101 ASN A N 1
ATOM 767 C CA . ASN A 1 101 ? 15.558 -2.943 -20.465 1.00 65.69 101 ASN A CA 1
ATOM 768 C C . ASN A 1 101 ? 15.051 -1.529 -20.164 1.00 65.69 101 ASN A C 1
ATOM 770 O O . ASN A 1 101 ? 15.859 -0.645 -19.886 1.00 65.69 101 ASN A O 1
ATOM 774 N N . ASN A 1 102 ? 13.745 -1.256 -20.256 1.00 74.50 102 ASN A N 1
ATOM 775 C CA . ASN A 1 102 ? 13.280 0.058 -19.813 1.00 74.50 102 ASN A CA 1
ATOM 776 C C . ASN A 1 102 ? 13.547 0.233 -18.305 1.00 74.50 102 ASN A C 1
ATOM 778 O O . ASN A 1 102 ? 12.843 -0.334 -17.471 1.00 74.50 102 ASN A O 1
ATOM 782 N N . THR A 1 103 ? 14.570 1.023 -17.983 1.00 77.06 103 THR A N 1
ATOM 783 C CA . THR A 1 103 ? 14.963 1.419 -16.626 1.00 77.06 103 THR A CA 1
ATOM 784 C C . THR A 1 103 ? 14.546 2.852 -16.300 1.00 77.06 103 THR A C 1
ATOM 786 O O . THR A 1 103 ? 14.959 3.388 -15.275 1.00 77.06 103 THR A O 1
ATOM 789 N N . ILE A 1 104 ? 13.766 3.501 -17.170 1.00 86.56 104 ILE A N 1
ATOM 790 C CA . ILE A 1 104 ? 13.232 4.835 -16.910 1.00 86.56 104 ILE A CA 1
ATOM 791 C C . ILE A 1 104 ? 12.135 4.693 -15.860 1.00 86.56 104 ILE A C 1
ATOM 793 O O . ILE A 1 104 ? 11.121 4.026 -16.081 1.00 86.56 104 ILE A O 1
ATOM 797 N N . LEU A 1 105 ? 12.372 5.323 -14.715 1.00 90.50 105 LEU A N 1
ATOM 798 C CA . LEU A 1 105 ? 11.474 5.317 -13.577 1.00 90.50 105 LEU A CA 1
ATOM 799 C C . LEU A 1 105 ? 10.267 6.218 -13.845 1.00 90.50 105 LEU A C 1
ATOM 801 O O . LEU A 1 105 ? 10.409 7.368 -14.264 1.00 90.50 105 LEU A O 1
ATOM 805 N N . ASN A 1 106 ? 9.069 5.710 -13.574 1.00 91.00 106 ASN A N 1
ATOM 806 C CA . ASN A 1 106 ? 7.867 6.529 -13.532 1.00 91.00 106 ASN A CA 1
ATOM 807 C C . ASN A 1 106 ? 7.822 7.307 -12.208 1.00 91.00 106 ASN A C 1
ATOM 809 O O . ASN A 1 106 ? 7.208 6.875 -11.231 1.00 91.00 106 ASN A O 1
ATOM 813 N N . GLU A 1 107 ? 8.486 8.463 -12.190 1.00 92.81 107 GLU A N 1
ATOM 814 C CA . GLU A 1 107 ? 8.577 9.337 -11.012 1.00 92.81 107 GLU A CA 1
ATOM 815 C C . GLU A 1 107 ? 7.201 9.791 -10.499 1.00 92.81 107 GLU A C 1
ATOM 817 O O . GLU A 1 107 ? 7.008 9.944 -9.294 1.00 92.81 107 GLU A O 1
ATOM 822 N N . GLY A 1 108 ? 6.221 9.963 -11.394 1.00 91.25 108 GLY A N 1
ATOM 823 C CA . GLY A 1 108 ? 4.862 10.367 -11.029 1.00 91.25 108 GLY A CA 1
ATOM 824 C C . GLY A 1 108 ? 4.132 9.302 -10.209 1.00 91.25 108 GLY A C 1
ATOM 825 O O . GLY A 1 108 ? 3.646 9.591 -9.116 1.00 91.25 108 GLY A O 1
ATOM 826 N N . GLU A 1 109 ? 4.096 8.055 -10.693 1.00 89.12 109 GLU A N 1
ATOM 827 C CA . GLU A 1 109 ? 3.487 6.944 -9.940 1.00 89.12 109 GLU A CA 1
ATOM 828 C C . GLU A 1 109 ? 4.255 6.663 -8.640 1.00 89.12 109 GLU A C 1
ATOM 830 O O . GLU A 1 109 ? 3.636 6.378 -7.611 1.00 89.12 109 GLU A O 1
ATOM 835 N N . LEU A 1 110 ? 5.588 6.794 -8.651 1.00 93.69 110 LEU A N 1
ATOM 836 C CA . LEU A 1 110 ? 6.400 6.624 -7.448 1.00 93.69 110 LEU A CA 1
ATOM 837 C C . LEU A 1 110 ? 6.087 7.688 -6.389 1.00 93.69 110 LEU A C 1
ATOM 839 O O . LEU A 1 110 ? 5.956 7.356 -5.211 1.00 93.69 110 LEU A O 1
ATOM 843 N N . ALA A 1 111 ? 5.938 8.954 -6.790 1.00 94.81 111 ALA A N 1
ATOM 844 C CA . ALA A 1 111 ? 5.588 10.043 -5.884 1.00 94.81 111 ALA A CA 1
ATOM 845 C C . ALA A 1 111 ? 4.207 9.831 -5.244 1.00 94.81 111 ALA A C 1
ATOM 847 O O . ALA A 1 111 ? 4.086 9.915 -4.021 1.00 94.81 111 ALA A O 1
ATOM 848 N N . VAL A 1 112 ? 3.197 9.476 -6.048 1.00 90.38 112 VAL A N 1
ATOM 849 C CA . VAL A 1 112 ? 1.835 9.183 -5.565 1.00 90.38 112 VAL A CA 1
ATOM 850 C C . VAL A 1 112 ? 1.839 8.016 -4.577 1.00 90.38 112 VAL A C 1
ATOM 852 O O . VAL A 1 112 ? 1.217 8.082 -3.516 1.00 90.38 112 VAL A O 1
ATOM 855 N N . TRP A 1 113 ? 2.573 6.948 -4.891 1.00 94.75 113 TRP A N 1
ATOM 856 C CA . TRP A 1 113 ? 2.716 5.807 -3.994 1.00 94.75 113 TRP A CA 1
ATOM 857 C C . TRP A 1 113 ? 3.396 6.180 -2.673 1.00 94.75 113 TRP A C 1
ATOM 859 O O . TRP A 1 113 ? 2.890 5.826 -1.605 1.00 94.75 113 TRP A O 1
ATOM 869 N N . ARG A 1 114 ? 4.496 6.941 -2.722 1.00 96.75 114 ARG A N 1
ATOM 870 C CA . ARG A 1 114 ? 5.212 7.398 -1.521 1.00 96.75 114 ARG A CA 1
ATOM 87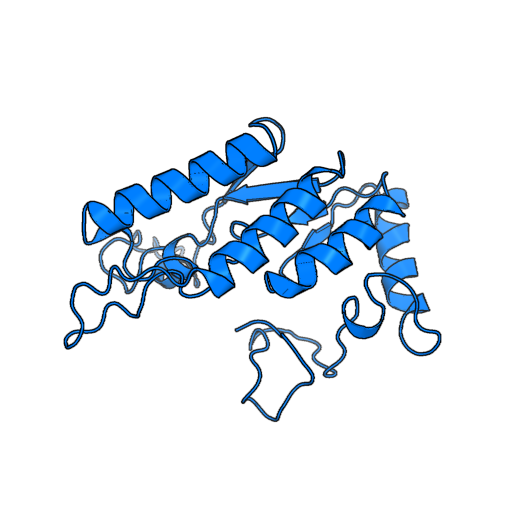1 C C . ARG A 1 114 ? 4.329 8.240 -0.616 1.00 96.75 114 ARG A C 1
ATOM 873 O O . ARG A 1 114 ? 4.350 8.041 0.597 1.00 96.75 114 ARG A O 1
ATOM 880 N N . GLU A 1 115 ? 3.570 9.172 -1.185 1.00 95.88 115 GLU A N 1
ATOM 881 C CA . GLU A 1 115 ? 2.631 10.004 -0.432 1.00 95.88 115 GLU A CA 1
ATOM 882 C C . GLU A 1 115 ? 1.599 9.134 0.297 1.00 95.88 115 GLU A C 1
ATOM 884 O O . GLU A 1 115 ? 1.435 9.240 1.515 1.00 95.88 115 GLU A O 1
ATOM 889 N N . GLY A 1 116 ? 0.975 8.208 -0.433 1.00 93.88 116 GLY A N 1
ATOM 890 C CA . GLY A 1 116 ? -0.004 7.273 0.105 1.00 93.88 116 GLY A CA 1
ATOM 891 C C . GLY A 1 116 ? 0.542 6.402 1.237 1.00 93.88 116 GLY A C 1
ATOM 892 O O . GLY A 1 116 ? -0.051 6.337 2.316 1.00 93.88 116 GLY A O 1
ATOM 893 N N . MET A 1 117 ? 1.696 5.767 1.023 1.00 97.69 117 MET A N 1
ATOM 894 C CA . MET A 1 117 ? 2.324 4.888 2.013 1.00 97.69 117 MET A CA 1
ATOM 895 C C . MET A 1 117 ? 2.755 5.646 3.269 1.00 97.69 117 MET A C 1
ATOM 897 O O . MET A 1 117 ? 2.494 5.183 4.380 1.00 97.69 117 MET A O 1
ATOM 901 N N . LYS A 1 118 ? 3.348 6.838 3.119 1.00 97.94 118 LYS A N 1
ATOM 902 C CA . LYS A 1 118 ? 3.730 7.685 4.259 1.00 97.94 118 LYS A CA 1
ATOM 903 C C . LYS A 1 118 ? 2.516 8.166 5.045 1.00 97.94 118 LYS A C 1
ATOM 905 O O . LYS A 1 118 ? 2.574 8.179 6.274 1.00 97.94 118 LYS A O 1
ATOM 910 N N . GLY A 1 119 ? 1.428 8.524 4.360 1.00 96.50 119 GLY A N 1
ATOM 911 C CA . GLY A 1 119 ? 0.161 8.902 4.987 1.00 96.50 119 GLY A CA 1
ATOM 912 C C . GLY A 1 119 ? -0.448 7.752 5.786 1.00 96.50 119 GLY A C 1
ATOM 913 O O . GLY A 1 119 ? -0.811 7.922 6.949 1.00 96.50 119 GLY A O 1
ATOM 914 N N . MET A 1 120 ? -0.488 6.550 5.207 1.00 97.44 120 MET A N 1
ATOM 915 C CA . MET A 1 120 ? -0.942 5.354 5.915 1.00 97.44 120 MET A CA 1
ATOM 916 C C . MET A 1 120 ? -0.082 5.056 7.145 1.00 97.44 120 MET A C 1
ATOM 918 O O . MET A 1 120 ? -0.630 4.803 8.214 1.00 97.44 120 MET A O 1
ATOM 922 N N . ALA A 1 121 ? 1.242 5.154 7.032 1.00 98.00 121 ALA A N 1
ATOM 923 C CA . ALA A 1 121 ? 2.167 4.818 8.110 1.00 98.00 121 ALA A CA 1
ATOM 924 C C . ALA A 1 121 ? 2.077 5.723 9.347 1.00 98.00 121 ALA A C 1
ATOM 926 O O . ALA A 1 121 ? 2.483 5.286 10.428 1.00 98.00 121 ALA A O 1
ATOM 927 N N . GLN A 1 122 ? 1.496 6.926 9.225 1.00 98.00 122 GLN A N 1
ATOM 928 C CA . GLN A 1 122 ? 1.162 7.776 10.379 1.00 98.00 122 GLN A CA 1
ATOM 929 C C . GLN A 1 122 ? 0.138 7.114 11.317 1.00 98.00 122 GLN A C 1
ATOM 931 O O . GLN A 1 122 ? 0.047 7.461 12.494 1.00 98.00 122 GLN A O 1
ATOM 936 N N . ASN A 1 123 ? -0.625 6.144 10.813 1.00 98.06 123 ASN A N 1
ATOM 937 C CA . ASN A 1 123 ? -1.625 5.412 11.571 1.00 98.06 123 ASN A CA 1
ATOM 938 C C . ASN A 1 123 ? -0.990 4.167 12.205 1.00 98.06 123 ASN A C 1
ATOM 940 O O . ASN A 1 123 ? -0.531 3.256 11.515 1.00 98.06 123 ASN A O 1
ATOM 944 N N . LYS A 1 124 ? -0.978 4.098 13.542 1.00 97.81 124 LYS A N 1
ATOM 945 C CA . LYS A 1 124 ? -0.378 2.971 14.288 1.00 97.81 124 LYS A CA 1
ATOM 946 C C . LYS A 1 124 ? -1.102 1.639 14.063 1.00 97.81 124 LYS A C 1
ATOM 948 O O . LYS A 1 124 ? -0.512 0.585 14.267 1.00 97.81 124 LYS A O 1
ATOM 953 N N . ASN A 1 125 ? -2.363 1.692 13.642 1.00 97.69 125 ASN A N 1
ATOM 954 C CA . ASN A 1 125 ? -3.192 0.548 13.267 1.00 97.69 125 ASN A CA 1
ATOM 955 C C . ASN A 1 125 ? -3.032 0.119 11.800 1.00 97.69 125 ASN A C 1
ATOM 957 O O . ASN A 1 125 ? -3.719 -0.814 11.388 1.00 97.69 125 ASN A O 1
ATOM 961 N N . ALA A 1 126 ? -2.156 0.766 11.022 1.00 98.19 126 ALA A N 1
ATOM 962 C CA . ALA A 1 126 ? -1.855 0.381 9.647 1.00 98.19 126 ALA A CA 1
ATOM 963 C C . ALA A 1 126 ? -0.592 -0.491 9.562 1.00 98.19 126 ALA A C 1
ATOM 965 O O . ALA A 1 126 ? 0.464 -0.137 10.089 1.00 98.19 126 ALA A O 1
ATOM 966 N N . PHE A 1 127 ? -0.715 -1.604 8.846 1.00 98.50 127 PHE A N 1
ATOM 967 C CA . PHE A 1 127 ? 0.314 -2.610 8.583 1.00 98.50 127 PHE A CA 1
ATOM 968 C C . PHE A 1 127 ? 0.498 -2.767 7.070 1.00 98.50 127 PHE A C 1
ATOM 970 O O . PHE A 1 127 ? -0.384 -2.384 6.304 1.00 98.50 127 PHE A O 1
ATOM 977 N N . ALA A 1 128 ? 1.607 -3.357 6.624 1.00 97.62 128 ALA A N 1
ATOM 978 C CA . ALA A 1 128 ? 1.892 -3.557 5.204 1.00 97.62 128 ALA A CA 1
ATOM 979 C C . ALA A 1 128 ? 2.327 -4.994 4.887 1.00 97.62 128 ALA A C 1
ATOM 981 O O . ALA A 1 128 ? 3.197 -5.564 5.550 1.00 97.62 128 ALA A O 1
ATOM 982 N N . LYS A 1 129 ? 1.760 -5.565 3.821 1.00 96.38 129 LYS A N 1
ATOM 983 C CA . LYS A 1 129 ? 2.214 -6.823 3.221 1.00 96.38 129 LYS A CA 1
ATOM 984 C C . LYS A 1 129 ? 3.199 -6.563 2.090 1.00 96.38 129 LYS A C 1
ATOM 986 O O . LYS A 1 129 ? 2.865 -5.944 1.081 1.00 96.38 129 LYS A O 1
ATOM 991 N N . ILE A 1 130 ? 4.378 -7.151 2.201 1.00 93.38 130 ILE A N 1
ATOM 992 C CA . ILE A 1 130 ? 5.380 -7.253 1.144 1.00 93.38 130 ILE A CA 1
ATOM 993 C C . ILE A 1 130 ? 5.037 -8.498 0.321 1.00 93.38 130 ILE A C 1
ATOM 995 O O . ILE A 1 130 ? 5.266 -9.631 0.744 1.00 93.38 130 ILE A O 1
ATOM 999 N N . SER A 1 131 ? 4.382 -8.281 -0.816 1.00 87.75 131 SER A N 1
ATOM 1000 C CA . SER A 1 131 ? 3.828 -9.331 -1.675 1.00 87.75 131 SER A CA 1
ATOM 1001 C C . SER A 1 131 ? 3.512 -8.796 -3.075 1.00 87.75 131 SER A C 1
ATOM 1003 O O . SER A 1 131 ? 3.487 -7.584 -3.266 1.00 87.75 131 SER A O 1
ATOM 1005 N N . MET A 1 132 ? 3.273 -9.680 -4.052 1.00 84.00 132 MET A N 1
ATOM 1006 C CA . MET A 1 132 ? 2.950 -9.317 -5.448 1.00 84.00 132 MET A CA 1
ATOM 1007 C C . MET A 1 132 ? 3.928 -8.293 -6.064 1.00 84.00 132 MET A C 1
ATOM 1009 O O . MET A 1 132 ? 3.556 -7.388 -6.811 1.00 84.00 132 MET A O 1
ATOM 1013 N N . VAL A 1 133 ? 5.208 -8.439 -5.730 1.00 82.69 133 VAL A N 1
ATOM 1014 C CA . VAL A 1 133 ? 6.270 -7.476 -6.042 1.00 82.69 133 VAL A CA 1
ATOM 1015 C C . VAL A 1 133 ? 6.442 -7.241 -7.550 1.00 82.69 133 VAL A C 1
ATOM 1017 O O . VAL A 1 133 ? 6.637 -6.105 -7.981 1.00 82.69 133 VAL A O 1
ATOM 1020 N N . GLY A 1 134 ? 6.268 -8.275 -8.378 1.00 79.31 134 GLY A N 1
ATOM 1021 C CA . GLY A 1 134 ? 6.372 -8.172 -9.838 1.00 79.31 134 GLY A CA 1
ATOM 1022 C C . GLY A 1 134 ? 5.351 -7.246 -10.503 1.00 79.31 134 GLY A C 1
ATOM 1023 O O . GLY A 1 134 ? 5.577 -6.799 -11.625 1.00 79.31 134 GLY A O 1
ATOM 1024 N N . PHE A 1 135 ? 4.272 -6.873 -9.810 1.00 80.62 135 PHE A N 1
ATOM 1025 C CA . PHE A 1 135 ? 3.324 -5.885 -10.323 1.00 80.62 135 PHE A CA 1
ATOM 1026 C C . PHE A 1 135 ? 3.898 -4.460 -10.336 1.00 80.62 135 PHE A C 1
ATOM 1028 O O . PHE A 1 135 ? 3.612 -3.674 -11.243 1.00 80.62 135 PHE A O 1
ATOM 1035 N N . ALA A 1 136 ? 4.735 -4.134 -9.348 1.00 85.12 136 ALA A N 1
ATOM 1036 C CA . ALA A 1 136 ? 5.417 -2.848 -9.269 1.00 85.12 136 ALA A CA 1
ATOM 1037 C C . ALA A 1 136 ? 6.488 -2.720 -10.353 1.00 85.12 136 ALA A C 1
ATOM 1039 O O . ALA A 1 136 ? 6.620 -1.678 -10.998 1.00 85.12 136 ALA A O 1
ATOM 1040 N N . ILE A 1 137 ? 7.238 -3.805 -10.550 1.00 85.56 137 ILE A N 1
ATOM 1041 C CA . ILE A 1 137 ? 8.362 -3.886 -11.474 1.00 85.56 137 ILE A CA 1
ATOM 1042 C C . ILE A 1 137 ? 8.217 -5.185 -12.278 1.00 85.56 137 ILE A C 1
ATOM 1044 O O . ILE A 1 137 ? 8.653 -6.246 -11.826 1.00 85.56 137 ILE A O 1
ATOM 1048 N N . PRO A 1 138 ? 7.620 -5.135 -13.480 1.00 79.75 138 PRO A N 1
ATOM 1049 C CA . PRO A 1 138 ? 7.536 -6.308 -14.344 1.00 79.75 138 PRO A CA 1
ATOM 1050 C C . PRO A 1 138 ? 8.928 -6.896 -14.614 1.00 79.75 138 PRO A C 1
ATOM 1052 O O . PRO A 1 138 ? 9.868 -6.150 -14.880 1.00 79.75 138 PRO A O 1
ATOM 1055 N N . GLY A 1 139 ? 9.088 -8.219 -14.521 1.00 79.62 139 GLY A N 1
ATOM 1056 C CA . GLY A 1 139 ? 10.383 -8.874 -14.754 1.00 79.62 139 GLY A CA 1
ATOM 1057 C C . GLY A 1 139 ? 11.479 -8.474 -13.756 1.00 79.62 139 GLY A C 1
ATOM 1058 O O . GLY A 1 139 ? 12.650 -8.421 -14.126 1.00 79.62 139 GLY A O 1
ATOM 1059 N N . TRP A 1 140 ? 11.123 -8.148 -12.506 1.00 82.25 140 TRP A N 1
ATOM 1060 C CA . TRP A 1 140 ? 12.052 -7.574 -11.523 1.00 82.25 140 TRP A CA 1
ATOM 1061 C C . TRP A 1 140 ? 13.322 -8.396 -11.253 1.00 82.25 140 TRP A C 1
ATOM 1063 O O . TRP A 1 140 ? 14.338 -7.831 -10.874 1.00 82.25 140 TRP A O 1
ATOM 1073 N N . ILE A 1 141 ? 13.269 -9.709 -11.477 1.00 82.69 141 ILE A N 1
ATOM 1074 C CA . ILE A 1 141 ? 14.375 -10.665 -11.315 1.00 82.69 141 ILE A CA 1
ATOM 1075 C C . ILE A 1 141 ? 15.358 -10.709 -12.496 1.00 82.69 141 ILE A C 1
ATOM 1077 O O . ILE A 1 141 ? 16.401 -11.347 -12.396 1.00 82.69 141 ILE A O 1
ATOM 1081 N N . ARG A 1 142 ? 15.030 -10.100 -13.641 1.00 78.69 142 ARG A N 1
ATOM 1082 C CA . ARG A 1 142 ? 15.756 -10.343 -14.902 1.00 78.69 142 ARG A CA 1
ATOM 1083 C C . ARG A 1 142 ? 17.053 -9.553 -15.047 1.00 78.69 142 ARG A C 1
ATOM 1085 O O . ARG A 1 142 ? 17.923 -9.969 -15.807 1.00 78.69 142 ARG A O 1
ATOM 1092 N N . THR A 1 143 ? 17.191 -8.417 -14.366 1.00 82.62 143 THR A N 1
ATOM 1093 C CA . THR A 1 143 ? 18.410 -7.594 -14.410 1.00 82.62 143 THR A CA 1
ATOM 1094 C C . THR A 1 143 ? 18.762 -7.075 -13.024 1.00 82.62 143 THR A C 1
ATOM 1096 O O . THR A 1 143 ? 17.872 -6.814 -12.216 1.00 82.62 143 THR A O 1
ATOM 1099 N N . GLU A 1 144 ? 20.055 -6.859 -12.766 1.00 86.75 144 GLU A N 1
ATOM 1100 C CA . GLU A 1 144 ? 20.517 -6.346 -11.469 1.00 86.75 144 GLU A CA 1
ATOM 1101 C C . GLU A 1 144 ? 19.860 -5.004 -11.123 1.00 86.75 144 GLU A C 1
ATOM 1103 O O . GLU A 1 144 ? 19.385 -4.809 -10.012 1.00 86.75 144 GLU A O 1
ATOM 1108 N N . ALA A 1 145 ? 19.716 -4.104 -12.101 1.00 87.62 145 ALA A N 1
ATOM 1109 C CA . ALA A 1 145 ? 19.067 -2.810 -11.894 1.00 87.62 145 ALA A CA 1
ATOM 1110 C C . ALA A 1 145 ? 17.610 -2.939 -11.406 1.00 87.62 145 ALA A C 1
ATOM 1112 O O . ALA A 1 145 ? 17.166 -2.165 -10.556 1.00 87.62 145 ALA A O 1
ATOM 1113 N N . ARG A 1 146 ? 16.859 -3.924 -11.917 1.00 87.69 146 ARG A N 1
ATOM 1114 C CA . ARG A 1 146 ? 15.481 -4.178 -11.481 1.00 87.69 146 ARG A CA 1
ATOM 1115 C C . ARG A 1 146 ? 15.432 -4.833 -10.097 1.00 87.69 146 ARG A C 1
ATOM 1117 O O . ARG A 1 146 ? 14.576 -4.460 -9.292 1.00 87.69 146 ARG A O 1
ATOM 1124 N N . ILE A 1 147 ? 16.359 -5.750 -9.808 1.00 88.38 147 ILE A N 1
ATOM 1125 C CA . ILE A 1 147 ? 16.502 -6.381 -8.489 1.00 88.38 147 ILE A CA 1
ATOM 1126 C C . ILE A 1 147 ? 16.821 -5.318 -7.434 1.00 88.38 147 ILE A C 1
ATOM 1128 O O . ILE A 1 147 ? 16.188 -5.297 -6.378 1.00 88.38 147 ILE A O 1
ATOM 1132 N N . GLU A 1 148 ? 17.755 -4.410 -7.724 1.00 91.94 148 GLU A N 1
ATOM 1133 C CA . GLU A 1 148 ? 18.116 -3.316 -6.822 1.00 91.94 148 GLU A CA 1
ATOM 1134 C C . GLU A 1 148 ? 16.943 -2.367 -6.574 1.00 91.94 148 GLU A C 1
ATOM 1136 O O . GLU A 1 148 ? 16.674 -2.025 -5.423 1.00 91.94 148 GLU A O 1
ATOM 1141 N N . LEU A 1 149 ? 16.184 -1.995 -7.613 1.00 91.50 149 LEU A N 1
ATOM 1142 C CA . LEU A 1 149 ? 14.995 -1.160 -7.429 1.00 91.50 149 LEU A CA 1
ATOM 1143 C C . LEU A 1 149 ? 13.937 -1.870 -6.572 1.00 91.50 149 LEU A C 1
ATOM 1145 O O . LEU A 1 149 ? 13.364 -1.257 -5.673 1.00 91.50 149 LEU A O 1
ATOM 1149 N N . MET A 1 150 ? 13.713 -3.170 -6.787 1.00 91.50 150 MET A N 1
ATOM 1150 C CA . MET A 1 150 ? 12.800 -3.950 -5.948 1.00 91.50 150 MET A CA 1
ATOM 1151 C C . MET A 1 150 ? 13.255 -3.969 -4.489 1.00 91.50 150 MET A C 1
ATOM 1153 O O . MET A 1 150 ? 12.472 -3.725 -3.569 1.00 91.50 150 MET A O 1
ATOM 1157 N N . ARG A 1 151 ? 14.546 -4.227 -4.270 1.00 94.81 151 ARG A N 1
ATOM 1158 C CA . ARG A 1 151 ? 15.151 -4.239 -2.940 1.00 94.81 151 ARG A CA 1
ATOM 1159 C C . ARG A 1 151 ? 15.021 -2.878 -2.260 1.00 94.81 151 ARG A C 1
ATOM 1161 O O . ARG A 1 151 ? 14.716 -2.838 -1.069 1.00 94.81 151 ARG A O 1
ATOM 1168 N N . ALA A 1 152 ? 15.220 -1.789 -2.998 1.00 95.62 152 ALA A N 1
ATOM 1169 C CA . ALA A 1 152 ? 15.045 -0.431 -2.500 1.00 95.62 152 ALA A CA 1
ATOM 1170 C C . ALA A 1 152 ? 13.594 -0.167 -2.073 1.00 95.62 152 ALA A C 1
ATOM 1172 O O . ALA A 1 152 ? 13.383 0.322 -0.968 1.00 95.62 152 ALA A O 1
ATOM 1173 N N . LEU A 1 153 ? 12.599 -0.570 -2.872 1.00 95.00 153 LEU A N 1
ATOM 1174 C CA . LEU A 1 153 ? 11.180 -0.419 -2.517 1.00 95.00 153 LEU A CA 1
ATOM 1175 C C . LEU A 1 153 ? 10.803 -1.210 -1.262 1.00 95.00 153 LEU A C 1
ATOM 1177 O O . LEU A 1 153 ? 10.120 -0.689 -0.384 1.00 95.00 153 LEU A O 1
ATOM 1181 N N . VAL A 1 154 ? 11.264 -2.459 -1.149 1.00 95.88 154 VAL A N 1
ATOM 1182 C CA . VAL A 1 154 ? 11.021 -3.280 0.047 1.00 95.88 154 VAL A CA 1
ATOM 1183 C C . VAL A 1 154 ? 11.637 -2.627 1.284 1.00 95.88 154 VAL A C 1
ATOM 1185 O O . VAL A 1 154 ? 10.977 -2.531 2.318 1.00 95.88 154 VAL A O 1
ATOM 1188 N N . ARG A 1 155 ? 12.882 -2.142 1.183 1.00 98.00 155 ARG A N 1
ATOM 1189 C CA . ARG A 1 155 ? 13.550 -1.420 2.276 1.00 98.00 155 ARG A CA 1
ATOM 1190 C C . ARG A 1 155 ? 12.807 -0.138 2.643 1.00 98.00 155 ARG A C 1
ATOM 1192 O O . ARG A 1 155 ? 12.620 0.105 3.827 1.00 98.00 155 ARG A O 1
ATOM 1199 N N . GLU A 1 156 ? 12.338 0.621 1.655 1.00 97.94 156 GLU A N 1
ATOM 1200 C CA . GLU A 1 156 ? 11.574 1.853 1.865 1.00 97.94 156 GLU A CA 1
ATOM 1201 C C . GLU A 1 156 ? 10.256 1.576 2.608 1.00 97.94 156 GLU A C 1
ATOM 1203 O O . GLU A 1 156 ? 9.925 2.290 3.551 1.00 97.94 156 GLU A O 1
ATOM 1208 N N . VAL A 1 157 ? 9.531 0.499 2.276 1.00 97.62 157 VAL A N 1
ATOM 1209 C CA . VAL A 1 157 ? 8.328 0.098 3.033 1.00 97.62 157 VAL A CA 1
ATOM 1210 C C . VAL A 1 157 ? 8.670 -0.234 4.486 1.00 97.62 157 VAL A C 1
ATOM 1212 O O . VAL A 1 157 ? 7.987 0.239 5.394 1.00 97.62 157 VAL A O 1
ATOM 1215 N N . VAL A 1 158 ? 9.732 -1.011 4.719 1.00 98.25 158 VAL A N 1
ATOM 1216 C CA . VAL A 1 158 ? 10.169 -1.371 6.078 1.00 98.25 158 VAL A CA 1
ATOM 1217 C C . VAL A 1 158 ? 10.619 -0.141 6.866 1.00 98.25 158 VAL A C 1
ATOM 1219 O O . VAL A 1 158 ? 10.342 -0.058 8.056 1.00 98.25 158 VAL A O 1
ATOM 1222 N N . GLU A 1 159 ? 11.265 0.830 6.226 1.00 98.50 159 GLU A N 1
ATOM 1223 C CA . GLU A 1 159 ? 11.664 2.089 6.859 1.00 98.50 159 GLU A CA 1
ATOM 1224 C C . GLU A 1 159 ? 10.453 2.962 7.216 1.00 98.50 159 GLU A C 1
ATOM 1226 O O . GLU A 1 159 ? 10.378 3.499 8.319 1.00 98.50 159 GLU A O 1
ATOM 1231 N N . ILE A 1 160 ? 9.470 3.063 6.315 1.00 98.00 160 ILE A N 1
ATOM 1232 C CA . ILE A 1 160 ? 8.250 3.854 6.525 1.00 98.00 160 ILE A CA 1
ATOM 1233 C C . ILE A 1 160 ? 7.389 3.267 7.657 1.00 98.00 160 ILE A C 1
ATOM 1235 O O . ILE A 1 160 ? 6.855 4.012 8.483 1.00 98.00 160 ILE A O 1
ATOM 1239 N N . PHE A 1 161 ? 7.216 1.943 7.690 1.00 98.38 161 PHE A N 1
ATOM 1240 C CA . PHE A 1 161 ? 6.314 1.282 8.638 1.00 98.38 161 PHE A CA 1
ATOM 1241 C C . PHE A 1 161 ? 7.015 0.787 9.905 1.00 98.38 161 PHE A C 1
ATOM 1243 O O . PHE A 1 161 ? 6.366 0.675 10.941 1.00 98.38 161 PHE A O 1
ATOM 1250 N N . GLY A 1 162 ? 8.313 0.524 9.868 1.00 98.31 162 GLY A N 1
ATOM 1251 C CA . GLY A 1 162 ? 8.980 -0.279 10.887 1.00 98.31 162 GLY A CA 1
ATOM 1252 C C . GLY A 1 162 ? 8.758 -1.782 10.650 1.00 98.31 162 GLY A C 1
ATOM 1253 O O . GLY A 1 162 ? 7.709 -2.199 10.134 1.00 98.31 162 GLY A O 1
ATOM 1254 N N . PRO A 1 163 ? 9.742 -2.630 10.996 1.00 97.69 163 PRO A N 1
ATOM 1255 C CA . PRO A 1 163 ? 9.681 -4.069 10.739 1.00 97.69 163 PRO A CA 1
ATOM 1256 C C . PRO A 1 163 ? 8.513 -4.761 11.455 1.00 97.69 163 PRO A C 1
ATOM 1258 O O . PRO A 1 163 ? 7.954 -5.714 10.925 1.00 97.69 163 PRO A O 1
ATOM 1261 N N . GLU A 1 164 ? 8.094 -4.266 12.620 1.00 98.19 164 GLU A N 1
ATOM 1262 C CA . GLU A 1 164 ? 6.985 -4.808 13.412 1.00 98.19 164 GLU A CA 1
ATOM 1263 C C . GLU A 1 164 ? 5.605 -4.614 12.770 1.00 98.19 164 GLU A C 1
ATOM 1265 O O . GLU A 1 164 ? 4.646 -5.290 13.149 1.00 98.19 164 GLU A O 1
ATOM 1270 N N . ARG A 1 165 ? 5.498 -3.712 11.786 1.00 98.31 165 ARG A N 1
ATOM 1271 C CA . ARG A 1 165 ? 4.269 -3.474 11.015 1.00 98.31 165 ARG A CA 1
ATOM 1272 C C . ARG A 1 165 ? 4.333 -4.031 9.592 1.00 98.31 165 ARG A C 1
ATOM 1274 O O . ARG A 1 165 ? 3.415 -3.795 8.805 1.00 98.31 165 ARG A O 1
ATOM 1281 N N . CYS A 1 166 ? 5.377 -4.793 9.271 1.00 98.38 166 CYS A N 1
ATOM 1282 C CA . CYS A 1 166 ? 5.572 -5.415 7.966 1.00 98.38 166 CYS A CA 1
ATOM 1283 C C . CYS A 1 166 ? 5.413 -6.937 8.040 1.00 98.38 166 CYS A C 1
ATOM 1285 O O . CYS A 1 166 ? 5.834 -7.581 8.997 1.00 98.38 166 CYS A O 1
ATOM 1287 N N . MET A 1 167 ? 4.846 -7.532 6.992 1.00 96.81 167 MET A N 1
ATOM 1288 C CA . MET A 1 167 ? 4.725 -8.987 6.854 1.00 96.81 167 MET A CA 1
ATOM 1289 C C . MET A 1 167 ? 4.956 -9.422 5.406 1.00 96.81 167 MET A C 1
ATOM 1291 O O . MET A 1 167 ? 4.711 -8.652 4.484 1.00 96.81 167 MET A O 1
ATOM 1295 N N . VAL A 1 168 ? 5.413 -10.654 5.188 1.00 91.81 168 VAL A N 1
ATOM 1296 C CA . VAL A 1 168 ? 5.600 -11.230 3.845 1.00 91.81 168 VAL A CA 1
ATOM 1297 C C . VAL A 1 168 ? 4.397 -12.103 3.495 1.00 91.81 168 VAL A C 1
ATOM 1299 O O . VAL A 1 168 ? 3.924 -12.860 4.340 1.00 91.81 168 VAL A O 1
ATOM 1302 N N . ALA A 1 169 ? 3.914 -12.027 2.253 1.00 85.69 169 ALA A N 1
ATOM 1303 C CA . ALA A 1 169 ? 2.863 -12.915 1.750 1.00 85.69 169 ALA A CA 1
ATOM 1304 C C . ALA A 1 169 ? 3.184 -13.426 0.336 1.00 85.69 169 ALA A C 1
ATOM 1306 O O . ALA A 1 169 ? 3.729 -12.696 -0.490 1.00 85.69 169 ALA A O 1
ATOM 1307 N N . THR A 1 170 ? 2.842 -14.687 0.058 1.00 78.38 170 THR A N 1
ATOM 1308 C CA . THR A 1 170 ? 3.231 -15.391 -1.180 1.00 78.38 170 THR A CA 1
ATOM 1309 C C . THR A 1 170 ? 2.264 -15.193 -2.346 1.00 78.38 170 THR A C 1
ATOM 1311 O O . THR A 1 170 ? 2.682 -15.283 -3.493 1.00 78.38 170 THR A O 1
ATOM 1314 N N . ILE A 1 171 ? 0.983 -14.921 -2.068 1.00 75.44 171 ILE A N 1
ATOM 1315 C CA . ILE A 1 171 ? -0.094 -14.776 -3.072 1.00 75.44 171 ILE A CA 1
ATOM 1316 C C . ILE A 1 171 ? -0.246 -16.035 -3.961 1.00 75.44 171 ILE A C 1
ATOM 1318 O O . ILE A 1 171 ? -0.540 -15.978 -5.152 1.00 75.44 171 ILE A O 1
ATOM 1322 N N . PHE A 1 172 ? -0.028 -17.214 -3.374 1.00 68.56 172 PHE A N 1
ATOM 1323 C CA . PHE A 1 172 ? -0.198 -18.502 -4.054 1.00 68.56 172 PHE A CA 1
ATOM 1324 C C . PHE A 1 172 ? -1.699 -18.824 -4.268 1.00 68.56 172 PHE A C 1
ATOM 1326 O O . PHE A 1 172 ? -2.497 -18.573 -3.370 1.00 68.56 172 PHE A O 1
ATOM 1333 N N . TYR A 1 173 ? -2.174 -19.386 -5.393 1.00 59.97 173 TYR A N 1
ATOM 1334 C CA . TYR A 1 173 ? -1.467 -20.024 -6.522 1.00 59.97 173 TYR A CA 1
ATOM 1335 C C . TYR A 1 173 ? -1.729 -19.409 -7.911 1.00 59.97 173 TYR A C 1
ATOM 1337 O O . TYR A 1 173 ? -1.020 -19.755 -8.850 1.00 59.97 173 TYR A O 1
ATOM 1345 N N . MET A 1 174 ? -2.722 -18.524 -8.076 1.00 52.44 174 MET A N 1
ATOM 1346 C CA . MET A 1 174 ? -3.073 -17.986 -9.406 1.00 52.44 174 MET A CA 1
ATOM 1347 C C . MET A 1 174 ? -2.289 -16.724 -9.793 1.00 52.44 174 MET A C 1
ATOM 1349 O O . MET A 1 174 ? -1.959 -16.560 -10.964 1.00 52.44 174 MET A O 1
ATOM 1353 N N . ASP A 1 175 ? -1.917 -15.878 -8.828 1.00 52.25 175 ASP A N 1
ATOM 1354 C CA . ASP A 1 175 ? -1.197 -14.620 -9.095 1.00 52.25 175 ASP A CA 1
ATOM 1355 C C . ASP A 1 175 ? 0.324 -14.729 -8.874 1.00 52.25 175 ASP A C 1
ATOM 1357 O O . ASP A 1 175 ? 1.063 -13.762 -9.086 1.00 52.25 175 ASP A O 1
ATOM 1361 N N . ALA A 1 176 ? 0.821 -15.918 -8.503 1.00 48.25 176 ALA A N 1
ATOM 1362 C CA . ALA A 1 176 ? 2.252 -16.192 -8.348 1.00 48.25 176 ALA A CA 1
ATOM 1363 C C . ALA A 1 176 ? 3.044 -15.841 -9.627 1.00 48.25 176 ALA A C 1
ATOM 1365 O O . ALA A 1 176 ? 4.088 -15.201 -9.528 1.00 48.25 176 ALA A O 1
ATOM 1366 N N . ALA A 1 177 ? 2.465 -16.124 -10.804 1.00 41.84 177 ALA A N 1
ATOM 1367 C CA . ALA A 1 177 ? 3.020 -15.833 -12.134 1.00 41.84 177 ALA A CA 1
ATOM 1368 C C . ALA A 1 177 ? 3.104 -14.327 -12.497 1.00 41.84 177 ALA A C 1
ATOM 1370 O O . ALA A 1 177 ? 3.732 -13.936 -13.487 1.00 41.84 177 ALA A O 1
ATOM 1371 N N . ILE A 1 178 ? 2.423 -13.457 -11.737 1.00 51.41 178 ILE A N 1
ATOM 1372 C CA . ILE A 1 178 ? 2.469 -11.991 -11.898 1.00 51.41 178 ILE A CA 1
ATOM 1373 C C . ILE A 1 178 ? 3.427 -11.375 -10.865 1.00 51.41 178 ILE A C 1
ATOM 1375 O O . ILE A 1 178 ? 3.996 -10.307 -11.097 1.00 51.41 178 ILE A O 1
ATOM 1379 N N . SER A 1 179 ? 3.670 -12.064 -9.746 1.00 47.03 179 SER A N 1
ATOM 1380 C CA . SER A 1 179 ? 4.669 -11.661 -8.752 1.00 47.03 179 SER A CA 1
ATOM 1381 C C . SER A 1 179 ? 6.114 -11.895 -9.216 1.00 47.03 179 SER A C 1
ATOM 1383 O O . SER A 1 179 ? 7.022 -11.247 -8.688 1.00 47.03 179 SER A O 1
ATOM 1385 N N . ASP A 1 180 ? 6.348 -12.775 -10.189 1.00 45.94 180 ASP A N 1
ATOM 1386 C CA . ASP A 1 180 ? 7.674 -13.118 -10.726 1.00 45.94 180 ASP A CA 1
ATOM 1387 C C . ASP A 1 180 ? 7.903 -12.662 -12.180 1.00 45.94 180 ASP A C 1
ATOM 1389 O O . ASP A 1 180 ? 9.038 -12.647 -12.651 1.00 45.94 180 ASP A O 1
ATOM 1393 N N . GLY A 1 181 ? 6.863 -12.170 -12.859 1.00 41.19 181 GLY A N 1
ATOM 1394 C CA . GLY A 1 181 ? 6.953 -11.706 -14.236 1.00 41.19 181 GLY A CA 1
ATOM 1395 C C . GLY A 1 181 ? 7.042 -12.872 -15.212 1.00 41.19 181 GLY A C 1
ATOM 1396 O O . GLY A 1 181 ? 8.126 -13.210 -15.664 1.00 41.19 181 GLY A O 1
ATOM 1397 N N . TYR A 1 182 ? 5.885 -13.405 -15.612 1.00 40.50 182 TYR A N 1
ATOM 1398 C CA . TYR A 1 182 ? 5.763 -14.426 -16.656 1.00 40.50 182 TYR A CA 1
ATOM 1399 C C . TYR A 1 182 ? 6.649 -15.663 -16.393 1.00 40.50 182 TYR A C 1
ATOM 1401 O O . TYR A 1 182 ? 7.703 -15.825 -16.995 1.00 40.50 182 TYR A O 1
ATOM 1409 N N . ASN A 1 183 ? 6.144 -16.579 -15.564 1.00 44.16 183 ASN A N 1
ATOM 1410 C CA . ASN A 1 183 ? 6.328 -18.038 -15.660 1.00 44.16 183 ASN A CA 1
ATOM 1411 C C . ASN A 1 183 ? 7.733 -18.675 -15.592 1.00 44.16 183 ASN A C 1
ATOM 1413 O O . ASN A 1 183 ? 7.787 -19.901 -15.632 1.00 44.16 183 ASN A O 1
ATOM 1417 N N . ASP A 1 184 ? 8.845 -17.953 -15.449 1.00 46.41 184 ASP A N 1
ATOM 1418 C CA . ASP A 1 184 ? 10.162 -18.620 -15.489 1.00 46.41 184 ASP A CA 1
ATOM 1419 C C . ASP A 1 184 ? 10.653 -19.171 -14.127 1.00 46.41 184 ASP A C 1
ATOM 1421 O O . ASP A 1 184 ? 11.575 -19.987 -14.124 1.00 46.41 184 ASP A O 1
ATOM 1425 N N . ILE A 1 185 ? 10.082 -18.776 -12.971 1.00 44.62 185 ILE A N 1
ATOM 1426 C CA . ILE A 1 185 ? 10.572 -19.222 -11.635 1.00 44.62 185 ILE A CA 1
ATOM 1427 C C . ILE A 1 185 ? 9.458 -19.506 -10.593 1.00 44.62 185 ILE A C 1
ATOM 1429 O O . ILE A 1 185 ? 9.734 -19.675 -9.402 1.00 44.62 185 ILE A O 1
ATOM 1433 N N . GLY A 1 186 ? 8.191 -19.594 -10.996 1.00 43.53 186 GLY A N 1
ATOM 1434 C CA . GLY A 1 186 ? 7.117 -20.000 -10.082 1.00 43.53 186 GLY A CA 1
ATOM 1435 C C . GLY A 1 186 ? 7.266 -21.478 -9.686 1.00 43.53 186 GLY A C 1
ATOM 1436 O O . GLY A 1 186 ? 7.535 -22.300 -10.564 1.00 43.53 186 GLY A O 1
ATOM 1437 N N . PRO A 1 187 ? 7.108 -21.866 -8.402 1.00 42.50 187 PRO A N 1
ATOM 1438 C CA . PRO A 1 187 ? 7.138 -23.279 -8.035 1.00 42.50 187 PRO A CA 1
ATOM 1439 C C . PRO A 1 187 ? 6.031 -24.028 -8.786 1.00 42.50 187 PRO A C 1
ATOM 1441 O O . PRO A 1 187 ? 4.880 -23.581 -8.793 1.00 42.50 187 PRO A O 1
ATOM 1444 N N . GLU A 1 188 ? 6.363 -25.171 -9.399 1.00 45.59 188 GLU A N 1
ATOM 1445 C CA . GLU A 1 188 ? 5.343 -26.081 -9.922 1.00 45.59 188 GLU A CA 1
ATOM 1446 C C . GLU A 1 188 ? 4.378 -26.421 -8.785 1.00 45.59 188 GLU A C 1
ATOM 1448 O O . GLU A 1 18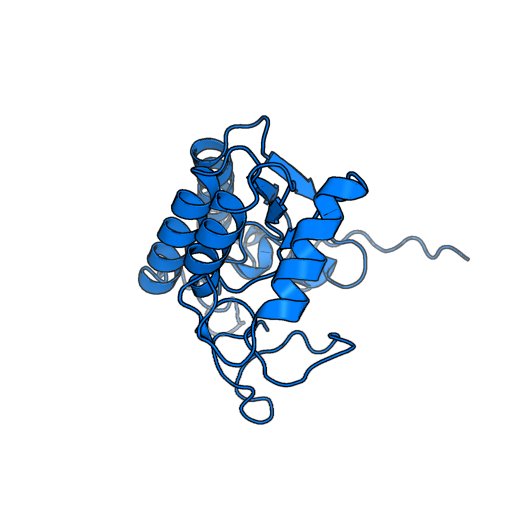8 ? 4.787 -26.875 -7.714 1.00 45.59 188 GLU A O 1
ATOM 1453 N N . VAL A 1 189 ? 3.087 -26.171 -9.007 1.00 46.22 189 VAL A N 1
ATOM 1454 C CA . VAL A 1 189 ? 2.038 -26.561 -8.067 1.00 46.22 189 VAL A CA 1
ATOM 1455 C C . VAL A 1 189 ? 2.126 -28.082 -7.911 1.00 46.22 189 VAL A C 1
ATOM 1457 O O . VAL A 1 189 ? 1.926 -28.786 -8.907 1.00 46.22 189 VAL A O 1
ATOM 1460 N N . PRO A 1 190 ? 2.388 -28.634 -6.708 1.00 44.38 190 PRO A N 1
ATOM 1461 C CA . PRO A 1 190 ? 2.158 -30.050 -6.493 1.00 44.38 190 PRO A CA 1
ATOM 1462 C C . PRO A 1 190 ? 0.686 -30.275 -6.810 1.00 44.38 190 PRO A C 1
ATOM 1464 O O . PRO A 1 190 ? -0.173 -29.622 -6.214 1.00 44.38 190 PRO A O 1
ATOM 1467 N N . ARG A 1 191 ? 0.382 -31.141 -7.781 1.00 37.50 191 ARG A N 1
ATOM 1468 C CA . ARG A 1 191 ? -0.992 -31.595 -7.997 1.00 37.50 191 ARG A CA 1
ATOM 1469 C C . ARG A 1 191 ? -1.435 -32.267 -6.702 1.00 37.50 191 ARG A C 1
ATOM 1471 O O . ARG A 1 191 ? -1.133 -33.436 -6.480 1.00 37.50 191 ARG A O 1
ATOM 1478 N N . PHE A 1 192 ? -2.085 -31.518 -5.821 1.00 34.88 192 PHE A N 1
ATOM 1479 C CA . PHE A 1 192 ? -2.854 -32.112 -4.749 1.00 34.88 192 PHE A CA 1
ATOM 1480 C C . PHE A 1 192 ? -4.045 -32.775 -5.438 1.00 34.88 192 PHE A C 1
ATOM 1482 O O . PHE A 1 192 ? -4.819 -32.103 -6.122 1.00 34.88 192 PHE A O 1
ATOM 1489 N N . LEU A 1 193 ? -4.039 -34.109 -5.373 1.00 35.91 193 LEU A N 1
ATOM 1490 C CA . LEU A 1 193 ? -5.105 -35.009 -5.809 1.00 35.91 193 LEU A CA 1
ATOM 1491 C C . LEU A 1 193 ? -6.475 -34.541 -5.313 1.00 35.91 193 LEU A C 1
ATOM 1493 O O . LEU A 1 193 ? -6.547 -34.093 -4.145 1.00 35.91 193 LEU A O 1
#

Nearest PDB structures (foldseek):
  4dnm-assembly1_A  TM=8.309E-01  e=2.146E-07  Burkholderia multivorans ATCC 17616
  4do7-assembly2_B  TM=6.852E-01  e=3.161E-07  Burkholderia multivorans ATCC 17616
  6uvz-assembly3_C  TM=8.115E-01  e=9.403E-05  Bifidobacterium longum subsp. infantis ATCC 15697 = JCM 1222 = DSM 20088
  6uvz-assembly5_E  TM=8.107E-01  e=1.547E-04  Bifidobacterium longum subsp. infantis ATCC 15697 = JCM 1222 = DSM 20088
  6msw-assembly2_B  TM=4.974E-01  e=7.161E-02  Halalkalibacterium halodurans C-125

Radius of gyration: 17.48 Å; Cα contacts (8 Å, |Δi|>4): 314; chains: 1; bounding box: 45×48×46 Å

InterPro domains:
  IPR006680 Amidohydrolase-related [PF04909] (21-167)
  IPR032466 Metal-dependent hydrolase [SSF51556] (38-169)
  IPR052350 Metallo-dependent Lactonases [PTHR43569] (40-185)